Protein AF-A0A948FU23-F1 (afdb_monomer)

Radius of gyration: 24.39 Å; Cα contacts (8 Å, |Δi|>4): 367; chains: 1; bounding box: 56×38×70 Å

Mean predicted aligned error: 15.7 Å

Secondary structure (DSSP, 8-state):
-PPPP---HHHHHHHHHHHHHHHH-GGGPSBPHHHHHHHHT-SSS-SS-----HHHHHHHHHHHHHTTSEEEE--SSS----EEEE-HHHHTT--HHHHHHHHHHHHH-SB-HHHHHHHHTTT---SSHHHHHHHHHHHHHSSS--EEEPPPPTT-SS--EEE-SS---------S---S-------HHHHHHTHHHHHHHHHHHHHHHHHHHHHHHHTTTTSTTSSHHHHHHHHHHHHHHT-TTT---EEEET-TTSHHHHHHHHTT--EEEE-S-HHHHHH--

Solvent-accessible surface area (backbone atoms only — not comparable to full-atom values): 16234 Å² total; per-residue (Å²): 133,85,77,79,60,76,30,51,69,68,44,31,31,52,51,19,35,43,55,46,36,53,64,66,38,51,91,63,43,63,33,36,66,70,56,48,42,56,52,46,38,27,86,64,87,34,50,75,65,46,84,68,50,71,68,56,52,52,52,40,54,50,54,37,34,78,69,61,36,29,45,79,46,77,59,99,67,98,51,95,56,63,21,44,38,69,33,46,53,72,76,67,64,51,50,65,64,58,46,25,52,49,25,50,25,45,24,45,39,67,40,34,46,69,58,45,42,67,73,19,46,77,62,36,74,58,94,46,50,65,55,44,47,52,51,51,51,52,37,41,71,37,92,76,50,47,32,47,79,47,80,66,52,94,93,50,94,60,54,31,34,32,60,55,56,27,78,70,84,75,84,74,82,82,90,78,91,76,89,66,93,71,74,78,80,73,60,65,65,64,49,53,72,68,34,71,66,53,36,50,53,49,53,34,52,58,52,39,76,42,22,71,64,51,32,76,72,44,65,65,46,80,44,93,69,70,36,61,66,60,51,54,52,49,52,52,51,46,56,46,35,67,34,94,89,80,35,52,74,44,76,39,80,66,33,47,36,20,48,65,38,40,50,43,37,75,73,68,40,60,50,45,61,41,53,90,28,68,51,17,55,72,58,39,101

Sequence (285 aa):
MSDLPELTAEEQRVLGSLLEKEVTVPGSYPMSVNAVITACNQSSSREPVTDYDEATVHRVLRALKEQDLVAVTWQDSGRRTLKYVQTIAARHEWAPDERALLTVLLLRGAQAPGALKTRTERLHAFADRAEVEACLARMATAEPPLVIQQPKRPREQDHRWIHLLGPVEASDASTGPATASAEPGSDRESVLAAGAEARDAKVRASYGAVAAAYAAALTDELLDDKQPFETWVLDRVIAHAADERTGGPVVEVGCGPGHTTAYLAAAGAEATGIDLTPEMIEQAR

Nearest PDB structures (foldseek):
  5vyv-assembly1_A  TM=9.243E-01  e=1.116E-15  Escherichia coli O157:H7
  5u8j-assembly2_B  TM=9.273E-01  e=6.303E-15  Enterobacter cloacae
  5vyv-assembly1_B  TM=9.041E-01  e=4.849E-15  Escherichia coli O157:H7
  3bz6-assembly1_A  TM=9.454E-01  e=3.955E-14  Pseudomonas syringae pv. tomato str. DC3000
  5u8j-assembly4_D  TM=8.757E-01  e=1.823E-12  Enterobacter cloacae

Structure (mmCIF, N/CA/C/O backbone):
data_AF-A0A948FU23-F1
#
_entry.id   AF-A0A948FU23-F1
#
loop_
_atom_site.group_PDB
_atom_site.id
_atom_site.type_symbol
_atom_site.label_atom_id
_atom_site.label_alt_id
_atom_site.label_comp_id
_atom_site.label_asym_id
_atom_site.label_entity_id
_atom_site.label_seq_id
_atom_site.pdbx_PDB_ins_code
_atom_site.Cartn_x
_atom_site.Cartn_y
_atom_site.Cartn_z
_atom_site.occupancy
_atom_site.B_iso_or_equiv
_atom_site.auth_seq_id
_atom_site.auth_comp_id
_atom_site.auth_asym_id
_atom_site.auth_atom_id
_atom_site.pdbx_PDB_model_num
ATOM 1 N N . MET A 1 1 ? -2.298 9.892 -28.233 1.00 42.00 1 MET A N 1
ATOM 2 C CA . MET A 1 1 ? -1.245 9.233 -27.439 1.00 42.00 1 MET A CA 1
ATOM 3 C C . MET A 1 1 ? -1.165 10.025 -26.155 1.00 42.00 1 MET A C 1
ATOM 5 O O . MET A 1 1 ? -0.815 11.192 -26.227 1.00 42.00 1 MET A O 1
ATOM 9 N N . SER A 1 2 ? -1.703 9.493 -25.058 1.00 55.25 2 SER A N 1
ATOM 10 C CA . SER A 1 2 ? -1.741 10.237 -23.795 1.00 55.25 2 SER A CA 1
ATOM 11 C C . SER A 1 2 ? -0.331 10.207 -23.215 1.00 55.25 2 SER A C 1
ATOM 13 O O . SER A 1 2 ? 0.176 9.114 -22.970 1.00 55.25 2 SER A O 1
ATOM 15 N N . ASP A 1 3 ? 0.298 11.370 -23.055 1.00 77.62 3 ASP A N 1
ATOM 16 C CA . ASP A 1 3 ? 1.587 11.481 -22.366 1.00 77.62 3 ASP A CA 1
ATOM 17 C C . ASP A 1 3 ? 1.492 10.851 -20.966 1.00 77.62 3 ASP A C 1
ATOM 19 O O . ASP A 1 3 ? 0.419 10.842 -20.347 1.00 77.62 3 ASP A O 1
ATOM 23 N N . LEU A 1 4 ? 2.600 10.276 -20.487 1.00 82.12 4 LEU A N 1
ATOM 24 C CA . LEU A 1 4 ? 2.666 9.753 -19.122 1.00 82.12 4 LEU A CA 1
ATOM 25 C C . LEU A 1 4 ? 2.554 10.909 -18.125 1.00 82.12 4 LEU A C 1
ATOM 27 O O . LEU A 1 4 ? 3.128 11.971 -18.367 1.00 82.12 4 LEU A O 1
ATOM 31 N N . PRO A 1 5 ? 1.846 10.718 -17.002 1.00 88.88 5 PRO A N 1
ATOM 32 C CA . PRO A 1 5 ? 1.759 11.755 -15.992 1.00 88.88 5 PRO A CA 1
ATOM 33 C C . PRO A 1 5 ? 3.117 11.969 -15.312 1.00 88.88 5 PRO A C 1
ATOM 35 O O . PRO A 1 5 ? 3.826 11.013 -14.987 1.00 88.88 5 PRO A O 1
ATOM 38 N N . GLU A 1 6 ? 3.445 13.229 -15.042 1.00 92.69 6 GLU A N 1
ATOM 39 C CA . GLU A 1 6 ? 4.571 13.604 -14.188 1.00 92.69 6 GLU A CA 1
ATOM 40 C C . GLU A 1 6 ? 4.085 13.745 -12.742 1.00 92.69 6 GLU A C 1
ATOM 42 O O . GLU A 1 6 ? 3.600 14.799 -12.336 1.00 92.69 6 GLU A O 1
ATOM 47 N N . LEU A 1 7 ? 4.187 12.667 -11.961 1.00 95.62 7 LEU A N 1
ATOM 48 C CA . LEU A 1 7 ? 3.699 12.639 -10.582 1.00 95.62 7 LEU A CA 1
ATOM 49 C C . LEU A 1 7 ? 4.768 13.124 -9.601 1.00 95.62 7 LEU A C 1
ATOM 51 O O . LEU A 1 7 ? 5.916 12.677 -9.640 1.00 95.62 7 LEU A O 1
ATOM 55 N N . THR A 1 8 ? 4.373 13.961 -8.649 1.00 96.50 8 THR A N 1
ATOM 56 C CA . THR A 1 8 ? 5.167 14.280 -7.451 1.00 96.50 8 THR A CA 1
ATOM 57 C C . THR A 1 8 ? 5.325 13.060 -6.534 1.00 96.50 8 THR A C 1
ATOM 59 O O . THR A 1 8 ? 4.551 12.108 -6.612 1.00 96.50 8 THR A O 1
ATOM 62 N N . ALA A 1 9 ? 6.286 13.085 -5.605 1.00 95.75 9 ALA A N 1
ATOM 63 C CA . ALA A 1 9 ? 6.502 11.977 -4.663 1.00 95.75 9 ALA A CA 1
ATOM 64 C C . ALA A 1 9 ? 5.246 11.629 -3.830 1.00 95.75 9 ALA A C 1
ATOM 66 O O . ALA A 1 9 ? 4.952 10.456 -3.588 1.00 95.75 9 ALA A O 1
ATOM 67 N N . GLU A 1 10 ? 4.466 12.639 -3.429 1.00 97.69 10 GLU A N 1
ATOM 68 C CA . GLU A 1 10 ? 3.214 12.446 -2.687 1.00 97.69 10 GLU A CA 1
ATOM 69 C C . GLU A 1 10 ? 2.141 11.767 -3.559 1.00 97.69 10 GLU A C 1
ATOM 71 O O . GLU A 1 10 ? 1.463 10.837 -3.116 1.00 97.69 10 GLU A O 1
ATOM 76 N N . GLU A 1 11 ? 2.014 12.194 -4.820 1.00 98.25 11 GLU A N 1
ATOM 77 C CA . GLU A 1 11 ? 1.100 11.606 -5.806 1.00 98.25 11 GLU A CA 1
ATOM 78 C C . GLU A 1 11 ? 1.477 10.163 -6.140 1.00 98.25 11 GLU A C 1
ATOM 80 O O . GLU A 1 11 ? 0.604 9.294 -6.136 1.00 98.25 11 GLU A O 1
ATOM 85 N N . GLN A 1 12 ? 2.769 9.884 -6.343 1.00 97.81 12 GLN A N 1
ATOM 86 C CA . GLN A 1 12 ? 3.293 8.530 -6.545 1.00 97.81 12 GLN A CA 1
ATOM 87 C C . GLN A 1 12 ? 2.912 7.617 -5.373 1.00 97.81 12 GLN A C 1
ATOM 89 O O . GLN A 1 12 ? 2.404 6.513 -5.581 1.00 97.81 12 GLN A O 1
ATOM 94 N N . ARG A 1 13 ? 3.079 8.091 -4.129 1.00 98.19 13 ARG A N 1
ATOM 95 C CA . ARG A 1 13 ? 2.726 7.338 -2.918 1.00 98.19 13 ARG A CA 1
ATOM 96 C C . ARG A 1 13 ? 1.229 7.051 -2.816 1.00 98.19 13 ARG A C 1
ATOM 98 O O . ARG A 1 13 ? 0.851 5.910 -2.531 1.00 98.19 13 ARG A O 1
ATOM 105 N N . VAL A 1 14 ? 0.380 8.058 -3.015 1.00 98.50 14 VAL A N 1
ATOM 106 C CA . VAL A 1 14 ? -1.083 7.904 -2.933 1.00 98.50 14 VAL A CA 1
ATOM 107 C C . VAL A 1 14 ? -1.586 6.975 -4.033 1.00 98.50 14 VAL A C 1
ATOM 109 O O . VAL A 1 14 ? -2.338 6.040 -3.751 1.00 98.50 14 VAL A O 1
ATOM 112 N N . LEU A 1 15 ? -1.132 7.174 -5.271 1.00 98.19 15 LEU A N 1
ATOM 113 C CA . LEU A 1 15 ? -1.545 6.363 -6.411 1.00 98.19 15 LEU A CA 1
ATOM 114 C C . LEU A 1 15 ? -1.049 4.918 -6.295 1.00 98.19 15 LEU A C 1
ATOM 116 O O . LEU A 1 15 ? -1.838 3.989 -6.459 1.00 98.19 15 LEU A O 1
ATOM 120 N N . GLY A 1 16 ? 0.220 4.720 -5.926 1.00 98.31 16 GLY A N 1
ATOM 121 C CA . GLY A 1 16 ? 0.783 3.399 -5.639 1.00 98.31 16 GLY A CA 1
ATOM 122 C C . GLY A 1 16 ? 0.022 2.678 -4.525 1.00 98.31 16 GLY A C 1
ATOM 123 O O . GLY A 1 16 ? -0.242 1.483 -4.627 1.00 98.31 16 GLY A O 1
ATOM 124 N N . SER A 1 17 ? -0.418 3.404 -3.493 1.00 98.50 17 SER A N 1
ATOM 125 C CA . SER A 1 17 ? -1.227 2.826 -2.414 1.00 98.50 17 SER A CA 1
ATOM 126 C C . SER A 1 17 ? -2.606 2.383 -2.912 1.00 98.50 17 SER A C 1
ATOM 128 O O . SER A 1 17 ? -3.056 1.297 -2.560 1.00 98.50 17 SER A O 1
ATOM 130 N N . LEU A 1 18 ? -3.272 3.169 -3.763 1.00 98.44 18 LEU A N 1
ATOM 131 C CA . LEU A 1 18 ? -4.556 2.773 -4.355 1.00 98.44 18 LEU A CA 1
ATOM 132 C C . LEU A 1 18 ? -4.416 1.559 -5.289 1.00 98.44 18 LEU A C 1
ATOM 134 O O . LEU A 1 18 ? -5.249 0.657 -5.218 1.00 98.44 18 LEU A O 1
ATOM 138 N N . LEU A 1 19 ? -3.367 1.517 -6.120 1.00 98.44 19 LEU A N 1
ATOM 139 C CA . LEU A 1 19 ? -3.057 0.384 -7.003 1.00 98.44 19 LEU A CA 1
ATOM 140 C C . LEU A 1 19 ? -2.806 -0.906 -6.208 1.00 98.44 19 LEU A C 1
ATOM 142 O O . LEU A 1 19 ? -3.360 -1.956 -6.526 1.00 98.44 19 LEU A O 1
ATOM 146 N N . GLU A 1 20 ? -2.019 -0.825 -5.133 1.00 98.44 20 GLU A N 1
ATOM 147 C CA . GLU A 1 20 ? -1.734 -1.963 -4.253 1.00 98.44 20 GLU A CA 1
ATOM 148 C C . GLU A 1 20 ? -3.011 -2.495 -3.594 1.00 98.44 20 GLU A C 1
ATOM 150 O O . GLU A 1 20 ? -3.255 -3.706 -3.553 1.00 98.44 20 GLU A O 1
ATOM 155 N N . LYS A 1 21 ? -3.835 -1.596 -3.045 1.00 97.50 21 LYS A N 1
ATOM 156 C CA . LYS A 1 21 ? -5.009 -1.980 -2.254 1.00 97.50 21 LYS A CA 1
ATOM 157 C C . LYS A 1 21 ? -6.191 -2.442 -3.102 1.00 97.50 21 LYS A C 1
ATOM 159 O O . LYS A 1 21 ? -6.960 -3.265 -2.615 1.00 97.50 21 LYS A O 1
ATOM 164 N N . GLU A 1 22 ? -6.302 -2.002 -4.354 1.00 97.25 22 GLU A N 1
ATOM 165 C CA . GLU A 1 22 ? -7.273 -2.557 -5.308 1.00 97.25 22 GLU A CA 1
ATOM 166 C C . GLU A 1 22 ? -7.125 -4.081 -5.437 1.00 97.25 22 GLU A C 1
ATOM 168 O O . GLU A 1 22 ? -8.119 -4.803 -5.449 1.00 97.25 22 GLU A O 1
ATOM 173 N N . VAL A 1 23 ? -5.883 -4.574 -5.482 1.00 96.75 23 VAL A N 1
ATOM 174 C CA . VAL A 1 23 ? -5.592 -6.003 -5.667 1.00 96.75 23 VAL A CA 1
ATOM 175 C C . VAL A 1 23 ? -5.545 -6.754 -4.340 1.00 96.75 23 VAL A C 1
ATOM 177 O O . VAL A 1 23 ? -6.109 -7.837 -4.214 1.00 96.75 23 VAL A O 1
ATOM 180 N N . THR A 1 24 ? -4.871 -6.194 -3.335 1.00 95.12 24 THR A N 1
ATOM 181 C CA . THR A 1 24 ? -4.576 -6.927 -2.092 1.00 95.12 24 THR A CA 1
ATOM 182 C C . THR A 1 24 ? -5.732 -6.953 -1.096 1.00 95.12 24 THR A C 1
ATOM 184 O O . THR A 1 24 ? -5.778 -7.845 -0.251 1.00 95.12 24 THR A O 1
ATOM 187 N N . VAL A 1 25 ? -6.661 -5.992 -1.161 1.00 92.38 25 VAL A N 1
ATOM 188 C CA . VAL A 1 25 ? -7.785 -5.874 -0.214 1.00 92.38 25 VAL A CA 1
ATOM 189 C C . VAL A 1 25 ? -9.097 -5.468 -0.911 1.00 92.38 25 VAL A C 1
ATOM 191 O O . VAL A 1 25 ? -9.711 -4.465 -0.538 1.00 92.38 25 VAL A O 1
ATOM 194 N N . PRO A 1 26 ? -9.600 -6.262 -1.877 1.00 89.56 26 PRO A N 1
ATOM 195 C CA . PRO A 1 26 ? -10.758 -5.891 -2.696 1.00 89.56 26 PRO A CA 1
ATOM 196 C C . PRO A 1 26 ? -12.037 -5.641 -1.881 1.00 89.56 26 PRO A C 1
ATOM 198 O O . PRO A 1 26 ? -12.855 -4.819 -2.269 1.00 89.56 26 PRO A O 1
ATOM 201 N N . GLY A 1 27 ? -12.200 -6.280 -0.716 1.00 87.12 27 GLY A N 1
ATOM 202 C CA . GLY A 1 27 ? -13.357 -6.051 0.165 1.00 87.12 27 GLY A CA 1
ATOM 203 C C . GLY A 1 27 ? -13.393 -4.666 0.830 1.00 87.12 27 GLY A C 1
ATOM 204 O O . GLY A 1 27 ? -14.460 -4.205 1.228 1.00 87.12 27 GLY A O 1
ATOM 205 N N . SER A 1 28 ? -12.243 -3.993 0.931 1.00 83.81 28 SER A N 1
ATOM 206 C CA . SER A 1 28 ? -12.106 -2.642 1.502 1.00 83.81 28 SER A CA 1
ATOM 207 C C . SER A 1 28 ? -11.888 -1.568 0.432 1.00 83.81 28 SER A C 1
ATOM 209 O O . SER A 1 28 ? -11.723 -0.390 0.762 1.00 83.81 28 SER A O 1
ATOM 211 N N . TYR A 1 29 ? -11.875 -1.973 -0.838 1.00 91.00 29 TYR A N 1
ATOM 212 C CA . TYR A 1 29 ? -11.767 -1.104 -1.997 1.00 91.00 29 TYR A CA 1
ATOM 213 C C . TYR A 1 29 ? -13.162 -0.891 -2.608 1.00 91.00 29 TYR A C 1
ATOM 215 O O . TYR A 1 29 ? -13.918 -1.853 -2.734 1.00 91.00 29 TYR A O 1
ATOM 223 N N . PRO A 1 30 ? -13.551 0.335 -2.997 1.00 94.25 30 PRO A N 1
ATOM 224 C CA . PRO A 1 30 ? -12.777 1.578 -3.016 1.00 94.25 30 PRO A CA 1
ATOM 225 C C . PRO A 1 30 ? -12.548 2.200 -1.632 1.00 94.25 30 PRO A C 1
ATOM 227 O O . PRO A 1 30 ? -13.309 1.992 -0.683 1.00 94.25 30 PRO A O 1
ATOM 230 N N . MET A 1 31 ? -11.484 2.995 -1.512 1.00 93.69 31 MET A N 1
ATOM 231 C CA . MET A 1 31 ? -10.939 3.411 -0.214 1.00 93.69 31 MET A CA 1
ATOM 232 C C . MET A 1 31 ? -11.431 4.790 0.223 1.00 93.69 31 MET A C 1
ATOM 234 O O . MET A 1 31 ? -11.530 5.705 -0.582 1.00 93.69 31 MET A O 1
ATOM 238 N N . SER A 1 32 ? -11.723 4.970 1.513 1.00 93.44 32 SER A N 1
ATOM 239 C CA . SER A 1 32 ? -11.943 6.308 2.094 1.00 93.44 32 SER A CA 1
ATOM 240 C C . SER A 1 32 ? -10.610 7.001 2.366 1.00 93.44 32 SER A C 1
ATOM 242 O O . SER A 1 32 ? -9.593 6.324 2.486 1.00 93.44 32 SER A O 1
ATOM 244 N N . VAL A 1 33 ? -10.621 8.321 2.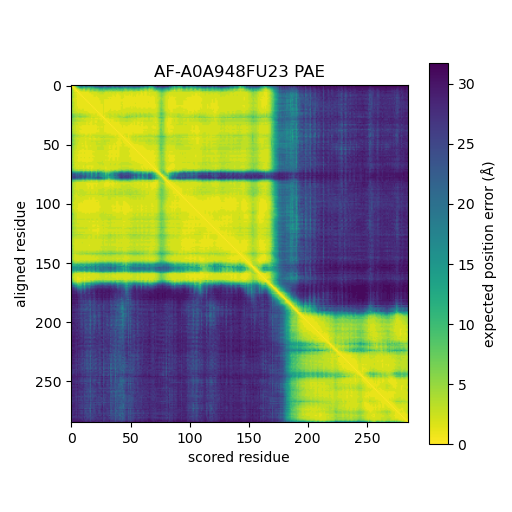567 1.00 94.19 33 VAL A N 1
ATOM 245 C CA . VAL A 1 33 ? -9.406 9.111 2.861 1.00 94.19 33 VAL A CA 1
ATOM 246 C C . VAL A 1 33 ? -8.588 8.528 4.011 1.00 94.19 33 VAL A C 1
ATOM 248 O O . VAL A 1 33 ? -7.404 8.281 3.830 1.00 94.19 33 VAL A O 1
ATOM 251 N N . ASN A 1 34 ? -9.218 8.177 5.137 1.00 93.69 34 ASN A N 1
ATOM 252 C CA . ASN A 1 34 ? -8.505 7.564 6.267 1.00 93.69 34 ASN A CA 1
ATOM 253 C C . ASN A 1 34 ? -7.793 6.262 5.886 1.00 93.69 34 ASN A C 1
ATOM 255 O O . ASN A 1 34 ? -6.677 6.018 6.325 1.00 93.69 34 ASN A O 1
ATOM 259 N N . ALA A 1 35 ? -8.407 5.446 5.025 1.00 95.50 35 ALA A N 1
ATOM 260 C CA . ALA A 1 35 ? -7.780 4.214 4.564 1.00 95.50 35 ALA A CA 1
ATOM 261 C C . ALA A 1 35 ? -6.591 4.510 3.635 1.00 95.50 35 ALA A C 1
ATOM 263 O O . ALA A 1 35 ? -5.592 3.797 3.686 1.00 95.50 35 ALA A O 1
ATOM 264 N N . VAL A 1 36 ? -6.681 5.561 2.809 1.00 97.69 36 VAL A N 1
ATOM 265 C CA . VAL A 1 36 ? -5.567 6.027 1.969 1.00 97.69 36 VAL A CA 1
ATOM 266 C C . VAL A 1 36 ? -4.419 6.538 2.839 1.00 97.69 36 VAL A C 1
ATOM 268 O O . VAL A 1 36 ? -3.295 6.103 2.630 1.00 97.69 36 VAL A O 1
ATOM 271 N N . ILE A 1 37 ? -4.687 7.364 3.859 1.00 97.38 37 ILE A N 1
ATOM 272 C CA . ILE A 1 37 ? -3.679 7.825 4.834 1.00 97.38 37 ILE A CA 1
ATOM 273 C C . ILE A 1 37 ? -2.975 6.626 5.477 1.00 97.38 37 ILE A C 1
ATOM 275 O O . ILE A 1 37 ? -1.751 6.513 5.413 1.00 97.38 37 ILE A O 1
ATOM 279 N N . THR A 1 38 ? -3.749 5.681 6.026 1.00 97.12 38 THR A N 1
ATOM 280 C CA . THR A 1 38 ? -3.202 4.461 6.634 1.00 97.12 38 THR A CA 1
ATOM 281 C C . THR A 1 38 ? -2.345 3.673 5.648 1.00 97.12 38 THR A C 1
ATOM 283 O O . THR A 1 38 ? -1.314 3.142 6.045 1.00 97.12 38 THR A O 1
ATOM 286 N N . ALA A 1 39 ? -2.739 3.588 4.374 1.00 97.25 39 ALA A N 1
ATOM 287 C CA . ALA A 1 39 ? -1.969 2.896 3.346 1.00 97.25 39 ALA A CA 1
ATOM 288 C C . ALA A 1 39 ? -0.693 3.653 2.937 1.00 97.25 39 ALA A C 1
ATOM 290 O O . ALA A 1 39 ? 0.330 3.015 2.694 1.00 97.25 39 ALA A O 1
ATOM 291 N N . CYS A 1 40 ? -0.711 4.983 2.877 1.00 97.94 40 CYS A N 1
ATOM 292 C CA . CYS A 1 40 ? 0.470 5.783 2.552 1.00 97.94 40 CYS A CA 1
ATOM 293 C C . CYS A 1 40 ? 1.551 5.660 3.631 1.00 97.94 40 CYS A C 1
ATOM 295 O O . CYS A 1 40 ? 2.721 5.471 3.296 1.00 97.94 40 CYS A O 1
ATOM 297 N N . ASN A 1 41 ? 1.142 5.693 4.902 1.00 96.44 41 ASN A N 1
ATOM 298 C CA . ASN A 1 41 ? 2.027 5.761 6.070 1.00 96.44 41 ASN A CA 1
ATOM 299 C C . ASN A 1 41 ? 2.381 4.379 6.652 1.00 96.44 41 ASN A C 1
ATOM 301 O O . ASN A 1 41 ? 2.828 4.268 7.792 1.00 96.44 41 ASN A O 1
ATOM 305 N N . GLN A 1 42 ? 2.173 3.292 5.899 1.00 94.31 42 GLN A N 1
ATOM 306 C CA . GLN A 1 42 ? 2.566 1.961 6.368 1.00 94.31 42 GLN A CA 1
ATOM 307 C C . GLN A 1 42 ? 4.086 1.892 6.554 1.00 94.31 42 GLN A C 1
ATOM 309 O O . GLN A 1 42 ? 4.855 2.249 5.668 1.00 94.31 42 GLN A O 1
ATOM 314 N N . SER A 1 43 ? 4.530 1.349 7.687 1.00 90.25 43 SER A N 1
ATOM 315 C CA . SER A 1 43 ? 5.955 1.114 7.962 1.00 90.25 43 SER A CA 1
ATOM 316 C C . SER A 1 43 ? 6.547 -0.054 7.165 1.00 90.25 43 SER A C 1
ATOM 318 O O . SER A 1 43 ? 7.755 -0.277 7.175 1.00 90.25 43 SER A O 1
ATOM 320 N N . SER A 1 44 ? 5.696 -0.824 6.486 1.00 89.38 44 SER A N 1
ATOM 321 C CA . SER A 1 44 ? 6.087 -1.917 5.602 1.00 89.38 44 SER A CA 1
ATOM 322 C C . SER A 1 44 ? 5.672 -1.597 4.178 1.00 89.38 44 SER A C 1
ATOM 324 O O . SER A 1 44 ? 4.667 -0.927 3.950 1.00 89.38 44 SER A O 1
ATOM 326 N N . SER A 1 45 ? 6.429 -2.111 3.218 1.00 93.12 45 SER A N 1
ATOM 327 C CA . SER A 1 45 ? 6.175 -1.901 1.795 1.00 93.12 45 SER A CA 1
ATOM 328 C C . SER A 1 45 ? 6.226 -0.453 1.314 1.00 93.12 45 SER A C 1
ATOM 330 O O . SER A 1 45 ? 5.675 -0.151 0.258 1.00 93.12 45 SER A O 1
ATOM 332 N N . ARG A 1 46 ? 6.895 0.427 2.064 1.00 96.56 46 ARG A N 1
ATOM 333 C CA . ARG A 1 46 ? 7.087 1.841 1.739 1.00 96.56 46 ARG A CA 1
ATOM 334 C C . ARG A 1 46 ? 8.553 2.204 1.917 1.00 96.56 46 ARG A C 1
ATOM 336 O O . ARG A 1 46 ? 9.118 1.972 2.981 1.00 96.56 46 ARG A O 1
ATOM 343 N N . GLU A 1 47 ? 9.157 2.775 0.886 1.00 92.94 47 GLU A N 1
ATOM 344 C CA . GLU A 1 47 ? 10.504 3.342 0.948 1.00 92.94 47 GLU A CA 1
ATOM 345 C C . GLU A 1 47 ? 10.454 4.705 0.227 1.00 92.94 47 GLU A C 1
ATOM 347 O O . GLU A 1 47 ? 10.233 4.720 -0.984 1.00 92.94 47 GLU A O 1
ATOM 352 N N . PRO A 1 48 ? 10.582 5.849 0.935 1.00 94.94 48 PRO A N 1
ATOM 353 C CA . PRO A 1 48 ? 10.700 6.004 2.392 1.00 94.94 48 PRO A CA 1
ATOM 354 C C . PRO A 1 48 ? 9.369 5.784 3.136 1.00 94.94 48 PRO A C 1
ATOM 356 O O . PRO A 1 48 ? 8.287 5.907 2.559 1.00 94.94 48 PRO A O 1
ATOM 359 N N . VAL A 1 49 ? 9.426 5.504 4.439 1.00 93.19 49 VAL A N 1
ATOM 360 C CA . VAL A 1 49 ? 8.230 5.582 5.296 1.00 93.19 49 VAL A CA 1
ATOM 361 C C . VAL A 1 49 ? 7.803 7.049 5.402 1.00 93.19 49 VAL A C 1
ATOM 363 O O . VAL A 1 49 ? 8.650 7.927 5.545 1.00 93.19 49 VAL A O 1
ATOM 366 N N . THR A 1 50 ? 6.503 7.314 5.285 1.00 94.69 50 THR A N 1
ATOM 367 C CA . THR A 1 50 ? 5.928 8.669 5.327 1.00 94.69 50 THR A CA 1
ATOM 368 C C . THR A 1 50 ? 5.001 8.831 6.521 1.00 94.69 50 THR A C 1
ATOM 370 O O . THR A 1 50 ? 4.520 7.842 7.070 1.00 94.69 50 THR A O 1
ATOM 373 N N . ASP A 1 51 ? 4.708 10.084 6.857 1.00 95.25 51 ASP A N 1
ATOM 374 C CA . ASP A 1 51 ? 3.699 10.467 7.842 1.00 95.25 51 ASP A CA 1
ATOM 375 C C . ASP A 1 51 ? 2.834 11.608 7.283 1.00 95.25 51 ASP A C 1
ATOM 377 O O . ASP A 1 51 ? 2.938 12.766 7.673 1.00 95.25 51 ASP A O 1
ATOM 381 N N . TYR A 1 52 ? 2.057 11.305 6.241 1.00 96.62 52 TYR A N 1
ATOM 382 C CA . TYR A 1 52 ? 1.154 12.274 5.626 1.00 96.62 52 TYR A CA 1
ATOM 383 C C . TYR A 1 52 ? -0.094 12.481 6.478 1.00 96.62 52 TYR A C 1
ATOM 385 O O . TYR A 1 52 ? -0.739 11.512 6.884 1.00 96.62 52 TYR A O 1
ATOM 393 N N . ASP A 1 53 ? -0.466 13.742 6.670 1.00 91.62 53 ASP A N 1
ATOM 394 C CA . ASP A 1 53 ? -1.710 14.126 7.323 1.00 91.62 53 ASP A CA 1
ATOM 395 C C . ASP A 1 53 ? -2.913 14.102 6.358 1.00 91.62 53 ASP A C 1
ATOM 397 O O . ASP A 1 53 ? -2.799 13.910 5.139 1.00 91.62 53 ASP A O 1
ATOM 401 N N . GLU A 1 54 ? -4.111 14.298 6.913 1.00 93.44 54 GLU A N 1
ATOM 402 C CA . GLU A 1 54 ? -5.352 14.305 6.135 1.00 93.44 54 GLU A CA 1
ATOM 403 C C . GLU A 1 54 ? -5.397 15.437 5.101 1.00 93.44 54 GLU A C 1
ATOM 405 O O . GLU A 1 54 ? -5.896 15.234 3.991 1.00 93.44 54 GLU A O 1
ATOM 410 N N . ALA A 1 55 ? -4.857 16.614 5.429 1.00 94.50 55 ALA A N 1
ATOM 411 C CA . ALA A 1 55 ? -4.835 17.762 4.527 1.00 94.50 55 ALA A CA 1
ATOM 412 C C . ALA A 1 55 ? -3.978 17.485 3.281 1.00 94.50 55 ALA A C 1
ATOM 414 O O . ALA A 1 55 ? -4.398 17.774 2.156 1.00 94.50 55 ALA A O 1
ATOM 415 N N . THR A 1 56 ? -2.813 16.865 3.473 1.00 96.50 56 THR A N 1
ATOM 416 C CA . THR A 1 56 ? -1.896 16.444 2.411 1.00 96.50 56 THR A CA 1
ATOM 417 C C . THR A 1 56 ? -2.561 15.421 1.504 1.00 96.50 56 THR A C 1
ATOM 419 O O . THR A 1 56 ? -2.643 15.635 0.294 1.00 96.50 56 THR A O 1
ATOM 422 N N . VAL A 1 57 ? -3.125 14.348 2.068 1.00 97.94 57 VAL A N 1
ATOM 423 C CA . VAL A 1 57 ? -3.771 13.299 1.263 1.00 97.94 57 VAL A CA 1
ATOM 424 C C . VAL A 1 57 ? -4.998 13.830 0.518 1.00 97.94 57 VAL A C 1
ATOM 426 O O . VAL A 1 57 ? -5.182 13.498 -0.652 1.00 97.94 57 VAL A O 1
ATOM 429 N N . HIS A 1 58 ? -5.807 14.706 1.120 1.00 96.25 58 HIS A N 1
ATOM 430 C CA .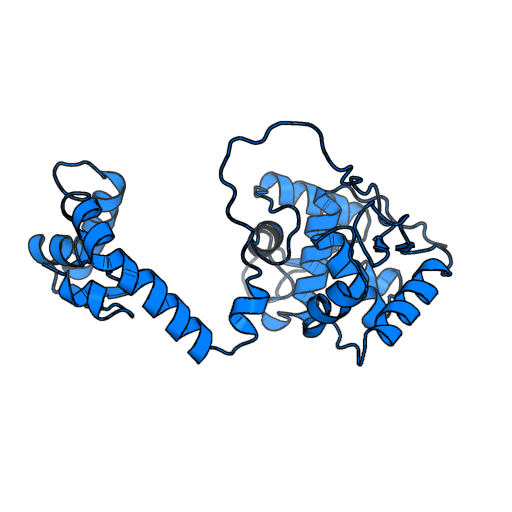 HIS A 1 58 ? -6.920 15.353 0.416 1.00 96.25 58 HIS A CA 1
ATOM 431 C C . HIS A 1 58 ? -6.455 16.208 -0.767 1.00 96.25 58 HIS A C 1
ATOM 433 O O . HIS A 1 58 ? -7.039 16.112 -1.851 1.00 96.25 58 HIS A O 1
ATOM 439 N N . ARG A 1 59 ? -5.416 17.033 -0.577 1.00 98.00 59 ARG A N 1
ATOM 440 C CA . ARG A 1 59 ? -4.827 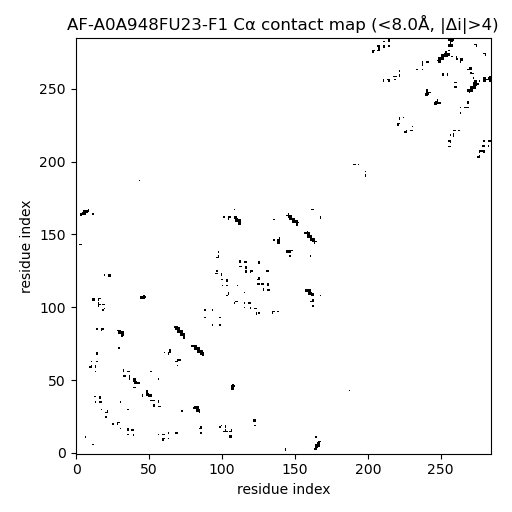17.854 -1.646 1.00 98.00 59 ARG A CA 1
ATOM 441 C C . ARG A 1 59 ? -4.351 16.976 -2.802 1.00 98.00 59 ARG A C 1
ATOM 443 O O . ARG A 1 59 ? -4.687 17.257 -3.949 1.00 98.00 59 ARG A O 1
ATOM 450 N N . VAL A 1 60 ? -3.636 15.896 -2.495 1.00 98.44 60 VAL A N 1
ATOM 451 C CA . VAL A 1 60 ? -3.100 14.958 -3.491 1.00 98.44 60 VAL A CA 1
ATOM 452 C C . VAL A 1 60 ? -4.215 14.213 -4.224 1.00 98.44 60 VAL A C 1
ATOM 454 O O . VAL A 1 60 ? -4.216 14.165 -5.449 1.00 98.44 60 VAL A O 1
ATOM 457 N N . LEU A 1 61 ? -5.217 13.685 -3.514 1.00 97.62 61 LEU A N 1
ATOM 458 C CA . LEU A 1 61 ? -6.362 13.017 -4.145 1.00 97.62 61 LEU A CA 1
ATOM 459 C C . LEU A 1 61 ? -7.146 13.966 -5.060 1.00 97.62 61 LEU A C 1
ATOM 461 O O . LEU A 1 61 ? -7.660 13.535 -6.091 1.00 97.62 61 LEU A O 1
ATOM 465 N N . ARG A 1 62 ? -7.239 15.254 -4.705 1.00 96.56 62 ARG A N 1
ATOM 466 C CA . ARG A 1 62 ? -7.848 16.276 -5.564 1.00 96.56 62 ARG A CA 1
ATOM 467 C C . ARG A 1 62 ? -7.022 16.508 -6.829 1.00 96.56 62 ARG A C 1
ATOM 469 O O . ARG A 1 62 ? -7.609 16.496 -7.905 1.00 96.56 62 ARG A O 1
ATOM 476 N N . ALA A 1 63 ? -5.703 16.653 -6.708 1.00 97.31 63 ALA A N 1
ATOM 477 C CA . ALA A 1 63 ? -4.801 16.823 -7.850 1.00 97.31 63 ALA A CA 1
ATOM 478 C C . ALA A 1 63 ? -4.832 15.607 -8.796 1.00 97.31 63 ALA A C 1
ATOM 480 O O . ALA A 1 63 ? -5.032 15.762 -9.998 1.00 97.31 63 ALA A O 1
ATOM 481 N N . LEU A 1 64 ? -4.759 14.387 -8.255 1.00 97.25 64 LEU A N 1
ATOM 482 C CA . LEU A 1 64 ? -4.866 13.147 -9.035 1.00 97.25 64 LEU A CA 1
ATOM 483 C C . LEU A 1 64 ? -6.227 12.999 -9.726 1.00 97.25 64 LEU A C 1
ATOM 485 O O . LEU A 1 64 ? -6.309 12.458 -10.828 1.00 97.25 64 LEU A O 1
ATOM 489 N N . LYS A 1 65 ? -7.302 13.480 -9.093 1.00 95.69 65 LYS A N 1
ATOM 490 C CA . LYS A 1 65 ? -8.634 13.514 -9.702 1.00 95.69 65 LYS A CA 1
ATOM 491 C C . LYS A 1 65 ? -8.713 14.520 -10.849 1.00 95.69 65 LYS A C 1
ATOM 493 O O . LYS A 1 65 ? -9.325 14.217 -11.863 1.00 95.69 65 LYS A O 1
ATOM 498 N N . GLU A 1 66 ? -8.113 15.700 -10.701 1.00 95.38 66 GLU A N 1
ATOM 499 C CA . GLU A 1 66 ? -8.033 16.710 -11.771 1.00 95.38 66 GLU A CA 1
ATOM 500 C C . GLU A 1 66 ? -7.247 16.199 -12.993 1.00 95.38 66 GLU A C 1
ATOM 502 O O . GLU A 1 66 ? -7.505 16.642 -14.108 1.00 95.38 66 GLU A O 1
ATOM 507 N N . GLN A 1 67 ? -6.351 15.226 -12.795 1.00 94.19 67 GLN A N 1
ATOM 508 C CA . GLN A 1 67 ? -5.603 14.530 -13.849 1.00 94.19 67 GLN A CA 1
ATOM 509 C C . GLN A 1 67 ? -6.302 13.261 -14.390 1.00 94.19 67 GLN A C 1
ATOM 511 O O . GLN A 1 67 ? -5.710 12.530 -15.182 1.00 94.19 67 GLN A O 1
ATOM 516 N N . ASP A 1 68 ? -7.532 12.955 -13.960 1.00 94.12 68 ASP A N 1
ATOM 517 C CA . ASP A 1 68 ? -8.263 11.718 -14.295 1.00 94.12 68 ASP A CA 1
ATOM 518 C C . ASP A 1 68 ? -7.532 10.407 -13.920 1.00 94.12 68 ASP A C 1
ATOM 520 O O . ASP A 1 68 ? -7.794 9.346 -14.500 1.00 94.12 68 ASP A O 1
ATOM 524 N N . LEU A 1 69 ? -6.618 10.450 -12.945 1.00 96.00 69 LEU A N 1
ATOM 525 C CA . LEU A 1 69 ? -5.875 9.279 -12.447 1.00 96.00 69 LEU A CA 1
ATOM 526 C C . LEU A 1 69 ? -6.553 8.620 -11.242 1.00 96.00 69 LEU A C 1
ATOM 528 O O . LEU A 1 69 ? -6.264 7.466 -10.911 1.00 96.00 69 LEU A O 1
ATOM 532 N N . VAL A 1 70 ? -7.462 9.354 -10.597 1.00 96.81 70 VAL A N 1
ATOM 533 C CA . VAL A 1 70 ? -8.312 8.886 -9.505 1.00 96.81 70 VAL A CA 1
ATOM 534 C C . VAL A 1 70 ? -9.751 9.344 -9.741 1.00 96.81 70 VAL A C 1
ATOM 536 O O . VAL A 1 70 ? -10.015 10.516 -9.992 1.00 96.81 70 VAL A O 1
ATOM 539 N N . ALA A 1 71 ? -10.708 8.435 -9.589 1.00 94.88 71 ALA A N 1
ATOM 540 C CA . ALA A 1 71 ? -12.134 8.728 -9.578 1.00 94.88 71 ALA A CA 1
ATOM 541 C C . ALA A 1 71 ? -12.700 8.680 -8.154 1.00 94.88 71 ALA A C 1
ATOM 543 O O . ALA A 1 71 ? -12.150 8.047 -7.251 1.00 94.88 71 ALA A O 1
ATOM 544 N N . VAL A 1 72 ? -13.837 9.348 -7.959 1.00 92.56 72 VAL A N 1
ATOM 545 C CA . VAL A 1 72 ? -14.562 9.368 -6.686 1.00 92.56 72 VAL A CA 1
ATOM 546 C C . VAL A 1 72 ? -15.898 8.668 -6.868 1.00 92.56 72 VAL A C 1
ATOM 548 O O . VAL A 1 72 ? -16.642 8.988 -7.792 1.00 92.56 72 VAL A O 1
ATOM 551 N N . THR A 1 73 ? -16.216 7.747 -5.966 1.00 86.88 73 THR A N 1
ATOM 552 C CA . THR A 1 73 ? -17.493 7.036 -5.926 1.00 86.88 73 THR A CA 1
ATOM 553 C C . THR A 1 73 ? -18.147 7.159 -4.555 1.00 86.88 73 THR A C 1
ATOM 555 O O . THR A 1 73 ? -17.494 7.410 -3.538 1.00 86.88 73 THR A O 1
ATOM 558 N N . TRP A 1 74 ? -19.462 6.980 -4.540 1.00 76.88 74 TRP A N 1
ATOM 559 C CA . TRP A 1 74 ? -20.283 6.908 -3.337 1.00 76.88 74 TRP A CA 1
ATOM 560 C C . TRP A 1 74 ? -20.639 5.443 -3.072 1.00 76.88 74 TRP A C 1
ATOM 562 O O . TRP A 1 74 ? -20.674 4.641 -4.005 1.00 76.88 74 TRP A O 1
ATOM 572 N N . GLN A 1 75 ? -20.907 5.078 -1.818 1.00 65.31 75 GLN A N 1
ATOM 573 C CA . GLN A 1 75 ? -21.594 3.818 -1.529 1.00 65.31 75 GLN A CA 1
ATOM 574 C C . GLN A 1 75 ? -23.101 4.059 -1.413 1.00 65.31 75 GLN A C 1
ATOM 576 O O . GLN A 1 75 ? -23.536 5.020 -0.780 1.00 65.31 75 GLN A O 1
ATOM 581 N N . ASP A 1 76 ? -23.878 3.140 -1.984 1.00 52.03 76 ASP A N 1
ATOM 582 C CA . ASP A 1 76 ? -25.340 3.184 -2.146 1.00 52.03 76 ASP A CA 1
ATOM 583 C C . ASP A 1 76 ? -26.147 3.020 -0.840 1.00 52.03 76 ASP A C 1
ATOM 585 O O . ASP A 1 76 ? -27.349 2.764 -0.854 1.00 52.03 76 ASP A O 1
ATOM 589 N N . SER A 1 77 ? -25.526 3.128 0.337 1.00 50.69 77 SER A N 1
ATOM 590 C CA . SER A 1 77 ? -26.193 2.813 1.607 1.00 50.69 77 SER A CA 1
ATOM 591 C C . SER A 1 77 ? -25.833 3.803 2.713 1.00 50.69 77 SER A C 1
ATOM 593 O O . SER A 1 77 ? -24.927 3.597 3.515 1.00 50.69 77 SER A O 1
ATOM 595 N N . GLY A 1 78 ? -26.576 4.910 2.758 1.00 51.97 78 GLY A N 1
ATOM 596 C CA . GLY A 1 78 ? -26.838 5.693 3.974 1.00 51.97 78 GLY A CA 1
ATOM 597 C C . GLY A 1 78 ? -25.714 6.568 4.545 1.00 51.97 78 GLY A C 1
ATOM 598 O O . GLY 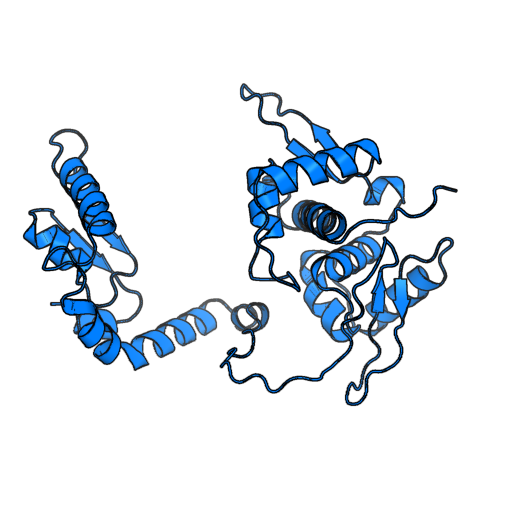A 1 78 ? -26.006 7.450 5.350 1.00 51.97 78 GLY A O 1
ATOM 599 N N . ARG A 1 79 ? -24.449 6.406 4.135 1.00 55.84 79 ARG A N 1
ATOM 600 C CA . ARG A 1 79 ? -23.328 7.256 4.583 1.00 55.84 79 ARG A CA 1
ATOM 601 C C . ARG A 1 79 ? -22.632 7.942 3.408 1.00 55.84 79 ARG A C 1
ATOM 603 O O . ARG A 1 79 ? -22.111 7.296 2.509 1.00 55.84 79 ARG A O 1
ATOM 610 N N . ARG A 1 80 ? -22.576 9.278 3.470 1.00 68.12 80 ARG A N 1
ATOM 611 C CA . ARG A 1 80 ? -21.972 10.208 2.489 1.00 68.12 80 ARG A CA 1
ATOM 612 C C . ARG A 1 80 ? -20.431 10.157 2.458 1.00 68.12 80 ARG A C 1
ATOM 614 O O . ARG A 1 80 ? -19.789 11.186 2.269 1.00 68.12 80 ARG A O 1
ATOM 621 N N . THR A 1 81 ? -19.816 9.008 2.723 1.00 77.12 81 THR A N 1
ATOM 622 C CA . THR A 1 81 ? -18.354 8.897 2.762 1.00 77.12 81 THR A CA 1
ATOM 623 C C . THR A 1 81 ? -17.823 8.746 1.344 1.00 77.12 81 THR A C 1
ATOM 625 O O . THR A 1 81 ? -18.119 7.756 0.677 1.00 77.12 81 THR A O 1
ATOM 628 N N . LEU A 1 82 ? -17.028 9.721 0.898 1.00 87.06 82 LEU A N 1
ATOM 629 C CA . LEU A 1 82 ? -16.331 9.651 -0.383 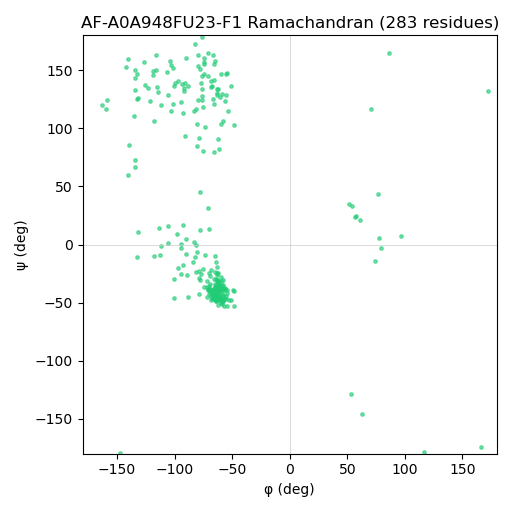1.00 87.06 82 LEU A CA 1
ATOM 630 C C . LEU A 1 82 ? -15.358 8.473 -0.391 1.00 87.06 82 LEU A C 1
ATOM 632 O O . LEU A 1 82 ? -14.594 8.271 0.561 1.00 87.06 82 LEU A O 1
ATOM 636 N N . LYS A 1 83 ? -15.386 7.712 -1.481 1.00 91.44 83 LYS A N 1
ATOM 637 C CA . LYS A 1 83 ? -14.441 6.637 -1.758 1.00 91.44 83 LYS A CA 1
ATOM 638 C C . LYS A 1 83 ? -13.671 6.945 -3.036 1.00 91.44 83 LYS A C 1
ATOM 640 O O . LYS A 1 83 ? -14.223 7.529 -3.963 1.00 91.44 83 LYS A O 1
ATOM 645 N N . TYR A 1 84 ? -12.411 6.544 -3.075 1.00 95.81 84 TYR A N 1
ATOM 646 C CA . TYR A 1 84 ? -11.468 6.842 -4.144 1.00 95.81 84 TYR A CA 1
ATOM 647 C C . TYR A 1 84 ? -11.056 5.549 -4.845 1.00 95.81 84 TYR A C 1
ATOM 649 O O . TYR A 1 84 ? -10.789 4.534 -4.194 1.00 95.81 84 TYR A O 1
ATOM 657 N N . VAL A 1 85 ? -11.037 5.609 -6.173 1.00 96.88 85 VAL A N 1
ATOM 658 C CA . VAL A 1 85 ? -10.689 4.527 -7.100 1.00 96.88 85 VAL A CA 1
ATOM 659 C C . VAL A 1 85 ? -9.547 5.030 -7.978 1.00 96.88 85 VAL A C 1
ATOM 661 O O . VAL A 1 85 ? -9.623 6.151 -8.464 1.00 96.88 85 VAL A O 1
ATOM 664 N N . GLN A 1 86 ? -8.507 4.235 -8.205 1.00 96.94 86 GLN A N 1
ATOM 665 C CA . GLN A 1 86 ? -7.490 4.546 -9.211 1.00 96.94 86 GLN A CA 1
ATOM 666 C C . GLN A 1 86 ? -8.044 4.235 -10.602 1.00 96.94 86 GLN A C 1
ATOM 668 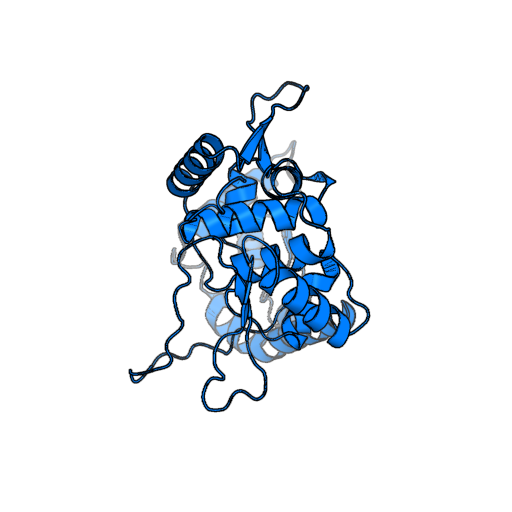O O . GLN A 1 86 ? -8.710 3.220 -10.791 1.00 96.94 86 GLN A O 1
ATOM 673 N N . THR A 1 87 ? -7.767 5.089 -11.577 1.00 96.19 87 THR A N 1
ATOM 674 C CA . THR A 1 87 ? -8.189 4.903 -12.976 1.00 96.19 87 THR A CA 1
ATOM 675 C C . THR A 1 87 ? -7.009 4.775 -13.932 1.00 96.19 87 THR A C 1
ATOM 677 O O . THR A 1 87 ? -7.207 4.394 -15.086 1.00 96.19 87 THR A O 1
ATOM 680 N N . ILE A 1 88 ? -5.783 5.046 -13.466 1.00 94.56 88 ILE A N 1
ATOM 681 C CA . ILE A 1 88 ? -4.575 5.064 -14.297 1.00 94.56 88 ILE A CA 1
ATOM 682 C C . ILE A 1 88 ? -4.329 3.725 -15.004 1.00 94.56 88 ILE A C 1
ATOM 684 O O . ILE A 1 88 ? -4.065 3.721 -16.203 1.00 94.56 88 ILE A O 1
ATOM 688 N N . ALA A 1 89 ? -4.482 2.591 -14.311 1.00 93.31 89 ALA A N 1
ATOM 689 C CA . ALA A 1 89 ? -4.145 1.292 -14.895 1.00 93.31 89 ALA A CA 1
ATOM 690 C C . ALA A 1 89 ? -5.080 0.924 -16.053 1.00 93.31 89 ALA A C 1
ATOM 692 O O . ALA A 1 89 ? -4.621 0.452 -17.086 1.00 93.31 89 ALA A O 1
ATOM 693 N N . ALA A 1 90 ? -6.382 1.190 -15.906 1.00 91.69 90 ALA A N 1
ATOM 694 C CA . ALA A 1 90 ? -7.356 0.957 -16.970 1.00 91.69 90 ALA A CA 1
ATOM 695 C C . ALA A 1 90 ? -7.183 1.955 -18.124 1.00 91.69 90 ALA A C 1
ATOM 697 O O . ALA A 1 90 ? -7.290 1.581 -19.286 1.00 91.69 90 ALA A O 1
ATOM 698 N N . ARG A 1 91 ? -6.882 3.221 -17.812 1.00 91.00 91 ARG A N 1
ATOM 699 C CA . ARG A 1 91 ? -6.703 4.284 -18.809 1.00 91.00 91 ARG A CA 1
ATOM 700 C C . ARG A 1 91 ? -5.497 4.048 -19.719 1.00 91.00 91 ARG A C 1
ATOM 702 O O . ARG A 1 91 ? -5.558 4.388 -20.895 1.00 91.00 91 ARG A O 1
ATOM 709 N N . HIS A 1 92 ? -4.418 3.503 -19.167 1.00 90.69 92 HIS A N 1
ATOM 710 C CA . HIS A 1 92 ? -3.206 3.164 -19.911 1.00 90.69 92 HIS A CA 1
ATOM 711 C C . HIS A 1 92 ? -3.137 1.680 -20.301 1.00 90.69 92 HIS A C 1
ATOM 713 O O . HIS A 1 92 ? -2.093 1.235 -20.765 1.00 90.69 92 HIS A O 1
ATOM 719 N N . GLU A 1 93 ? -4.230 0.932 -20.106 1.00 92.56 93 GLU A N 1
ATOM 720 C CA . GLU A 1 93 ? -4.360 -0.487 -20.466 1.00 92.56 93 GLU A CA 1
ATOM 721 C C . GLU A 1 93 ? -3.215 -1.368 -19.931 1.00 92.56 93 GLU A C 1
ATOM 723 O O . GLU A 1 93 ? -2.795 -2.325 -20.578 1.00 92.56 93 GLU A O 1
ATOM 728 N N . TRP A 1 94 ? -2.705 -1.053 -18.736 1.00 95.00 94 TRP A N 1
ATOM 729 C CA . TRP A 1 94 ? -1.597 -1.794 -18.137 1.00 95.00 94 TRP A CA 1
ATOM 730 C C . TRP A 1 94 ? -1.993 -3.237 -17.859 1.00 95.00 94 TRP A C 1
ATOM 732 O O . TRP A 1 94 ? -2.992 -3.509 -17.178 1.00 95.00 94 TRP A O 1
ATOM 742 N N . ALA A 1 95 ? -1.164 -4.166 -18.328 1.00 96.69 95 ALA A N 1
ATOM 743 C CA . ALA A 1 95 ? -1.344 -5.573 -18.024 1.00 96.69 95 ALA A CA 1
ATOM 744 C C . ALA A 1 95 ? -1.144 -5.838 -16.511 1.00 96.69 95 ALA A C 1
ATOM 746 O O . ALA A 1 95 ? -0.488 -5.055 -15.813 1.00 96.69 95 ALA A O 1
ATOM 747 N N . PRO A 1 96 ? -1.727 -6.916 -15.944 1.00 97.88 96 PRO A N 1
ATOM 748 C CA . PRO A 1 96 ? -1.651 -7.176 -14.504 1.00 97.88 96 PRO A CA 1
ATOM 749 C C . PRO A 1 96 ? -0.223 -7.288 -13.948 1.00 97.88 96 PRO A C 1
ATOM 751 O O . PRO A 1 96 ? 0.022 -6.858 -12.820 1.00 97.88 96 PRO A O 1
ATOM 754 N N . ASP A 1 97 ? 0.697 -7.842 -14.736 1.00 98.31 97 ASP A N 1
ATOM 755 C CA . ASP A 1 97 ? 2.126 -7.964 -14.434 1.00 98.31 97 ASP A CA 1
ATOM 756 C C . ASP A 1 97 ? 2.823 -6.594 -14.416 1.00 98.31 97 ASP A C 1
ATOM 758 O O . ASP A 1 97 ? 3.499 -6.244 -13.444 1.00 98.31 97 ASP A O 1
ATOM 762 N N . GLU A 1 98 ? 2.583 -5.767 -15.432 1.00 98.25 98 GLU A N 1
ATOM 763 C CA . GLU A 1 98 ? 3.111 -4.401 -15.538 1.00 98.25 98 GLU A CA 1
ATOM 764 C C . GLU A 1 98 ? 2.603 -3.515 -14.397 1.00 98.25 98 GLU A C 1
ATOM 766 O O . GLU A 1 98 ? 3.384 -2.817 -13.740 1.00 98.25 98 GLU A O 1
ATOM 771 N N . ARG A 1 99 ? 1.298 -3.595 -14.097 1.00 98.25 99 ARG A N 1
ATOM 772 C CA . ARG A 1 99 ? 0.671 -2.889 -12.972 1.00 98.25 99 ARG A CA 1
ATOM 773 C C . ARG A 1 99 ? 1.322 -3.279 -11.649 1.00 98.25 99 ARG A C 1
ATOM 775 O O . ARG A 1 99 ? 1.576 -2.401 -10.823 1.00 98.25 99 ARG A O 1
ATOM 782 N N . ALA A 1 100 ? 1.593 -4.565 -11.426 1.00 98.62 100 ALA A N 1
ATOM 783 C CA . ALA A 1 100 ? 2.229 -5.034 -10.198 1.00 98.62 100 ALA A CA 1
ATOM 784 C C . ALA A 1 100 ? 3.642 -4.456 -10.030 1.00 98.62 100 ALA A C 1
ATOM 786 O O . ALA A 1 100 ? 3.975 -3.953 -8.953 1.00 98.62 100 ALA A O 1
ATOM 787 N N . LEU A 1 101 ? 4.448 -4.457 -11.096 1.00 98.69 101 LEU A N 1
ATOM 788 C CA . LEU A 1 101 ? 5.795 -3.883 -11.073 1.00 98.69 101 LEU A CA 1
ATOM 789 C C . LEU A 1 101 ? 5.765 -2.370 -10.837 1.00 98.69 101 LEU A C 1
ATOM 791 O O . LEU A 1 101 ? 6.466 -1.886 -9.948 1.00 98.69 101 LEU A O 1
ATOM 795 N N . LEU A 1 102 ? 4.919 -1.626 -11.558 1.00 98.31 102 LEU A N 1
ATOM 796 C CA . LEU A 1 102 ? 4.767 -0.179 -11.358 1.00 98.31 102 LEU A CA 1
ATOM 797 C C . LEU A 1 102 ? 4.328 0.159 -9.935 1.00 98.31 102 LEU A C 1
ATOM 799 O O . LEU A 1 102 ? 4.872 1.079 -9.334 1.00 98.31 102 LEU A O 1
ATOM 803 N N . THR A 1 103 ? 3.403 -0.618 -9.370 1.00 98.62 103 THR A N 1
ATOM 804 C CA . THR A 1 103 ? 2.940 -0.439 -7.988 1.00 98.62 103 THR A CA 1
ATOM 805 C C . THR A 1 103 ? 4.101 -0.530 -6.999 1.00 98.62 103 THR A C 1
ATOM 807 O O . THR A 1 103 ? 4.269 0.356 -6.163 1.00 98.62 103 THR A O 1
ATOM 810 N N . VAL A 1 104 ? 4.948 -1.560 -7.104 1.00 98.50 104 VAL A N 1
ATOM 811 C CA . VAL A 1 104 ? 6.104 -1.711 -6.204 1.00 98.50 104 VAL A CA 1
ATOM 812 C C . VAL A 1 104 ? 7.135 -0.606 -6.425 1.00 98.50 104 VAL A C 1
ATOM 814 O O . VAL A 1 104 ? 7.661 -0.077 -5.446 1.00 98.50 104 VAL A O 1
ATOM 817 N N . LEU A 1 105 ? 7.409 -0.230 -7.676 1.00 98.25 105 LEU A N 1
ATOM 818 C CA . LEU A 1 105 ? 8.374 0.825 -7.997 1.00 98.25 105 LEU A CA 1
ATOM 819 C C . LEU A 1 105 ? 7.919 2.203 -7.489 1.00 98.25 105 LEU A C 1
ATOM 821 O O . LEU A 1 105 ? 8.740 2.939 -6.954 1.00 98.25 105 LEU A O 1
ATOM 825 N N . LEU A 1 106 ? 6.625 2.532 -7.580 1.00 97.69 106 LEU A N 1
ATOM 826 C CA . LEU A 1 106 ? 6.052 3.765 -7.014 1.00 97.69 106 LEU A CA 1
ATOM 827 C C . LEU A 1 106 ? 6.158 3.803 -5.481 1.00 97.69 106 LEU A C 1
ATOM 829 O O . LEU A 1 106 ? 6.328 4.859 -4.877 1.00 97.69 106 LEU A O 1
ATOM 833 N N . LEU A 1 107 ? 6.033 2.646 -4.828 1.00 98.00 107 LEU A N 1
ATOM 834 C CA . LEU A 1 107 ? 5.999 2.552 -3.367 1.00 98.00 107 LEU A CA 1
ATOM 835 C C . LEU A 1 107 ? 7.380 2.403 -2.726 1.00 98.00 107 LEU A C 1
ATOM 837 O O . LEU A 1 107 ? 7.536 2.743 -1.549 1.00 98.00 107 LEU A O 1
ATOM 841 N N . ARG A 1 108 ? 8.353 1.855 -3.461 1.00 96.31 108 ARG A N 1
ATOM 842 C CA . ARG A 1 108 ? 9.674 1.489 -2.933 1.00 96.31 108 ARG A CA 1
ATOM 843 C C . ARG A 1 108 ? 10.857 1.971 -3.781 1.00 96.31 108 ARG A C 1
ATOM 845 O O . ARG A 1 108 ? 11.982 1.519 -3.569 1.00 96.31 108 ARG A O 1
ATOM 852 N N . GLY A 1 109 ? 10.628 2.832 -4.767 1.00 95.12 109 GLY A N 1
ATOM 853 C CA . GLY A 1 109 ? 11.680 3.357 -5.633 1.00 95.12 109 GLY A CA 1
ATOM 854 C C . GLY A 1 109 ? 12.381 2.274 -6.458 1.00 95.12 109 GLY A C 1
ATOM 855 O O . GLY A 1 109 ? 11.765 1.304 -6.897 1.00 95.12 109 GLY A O 1
ATOM 856 N N . ALA A 1 110 ? 13.683 2.452 -6.704 1.00 95.19 110 ALA A N 1
ATOM 857 C CA . ALA A 1 110 ? 14.421 1.628 -7.657 1.00 95.19 110 ALA A CA 1
ATOM 858 C C . ALA A 1 110 ? 14.736 0.238 -7.086 1.00 95.19 110 ALA A C 1
ATOM 860 O O . ALA A 1 110 ? 15.336 0.128 -6.016 1.00 95.19 110 ALA A O 1
ATOM 861 N N . GLN A 1 111 ? 14.397 -0.835 -7.802 1.00 95.56 111 GLN A N 1
ATOM 862 C CA . GLN A 1 111 ? 14.470 -2.211 -7.290 1.00 95.56 111 GLN A CA 1
ATOM 863 C C . GLN A 1 111 ? 15.158 -3.166 -8.269 1.00 95.56 111 GLN A C 1
ATOM 865 O O . GLN A 1 111 ? 15.048 -3.018 -9.485 1.00 95.56 111 GLN A O 1
ATOM 870 N N . ALA A 1 112 ? 15.867 -4.166 -7.741 1.00 95.00 112 ALA A N 1
ATOM 871 C CA . ALA A 1 112 ? 16.434 -5.245 -8.550 1.00 95.00 112 ALA A CA 1
ATOM 872 C C . ALA A 1 112 ? 15.348 -6.277 -8.931 1.00 95.00 112 ALA A C 1
ATOM 874 O O . ALA A 1 112 ? 14.432 -6.500 -8.133 1.00 95.00 112 ALA A O 1
ATOM 875 N N . PRO A 1 113 ? 15.461 -6.975 -10.079 1.00 95.62 113 PRO A N 1
ATOM 876 C CA . PRO A 1 113 ? 14.463 -7.956 -10.522 1.00 95.62 113 PRO A CA 1
ATOM 877 C C . PRO A 1 113 ? 14.155 -9.055 -9.497 1.00 95.62 113 PRO A C 1
ATOM 879 O O . PRO A 1 113 ? 12.997 -9.409 -9.293 1.00 95.62 113 PRO A O 1
ATOM 882 N N . GLY A 1 114 ? 15.176 -9.553 -8.789 1.00 93.56 114 GLY A N 1
ATOM 883 C CA . GLY A 1 114 ? 14.984 -10.553 -7.734 1.00 93.56 114 GLY A CA 1
ATOM 884 C C . GLY A 1 114 ? 14.137 -10.043 -6.562 1.00 93.56 114 GLY A C 1
ATOM 885 O O . GLY A 1 114 ? 13.292 -10.774 -6.055 1.00 93.56 114 GLY A O 1
ATOM 886 N N . ALA A 1 115 ? 14.314 -8.777 -6.167 1.00 94.75 115 ALA A N 1
ATOM 887 C CA . ALA A 1 115 ? 13.499 -8.156 -5.124 1.00 94.75 115 ALA A CA 1
ATOM 888 C C . ALA A 1 115 ? 12.067 -7.893 -5.612 1.00 94.75 115 ALA A C 1
ATOM 890 O O . ALA A 1 115 ? 11.118 -8.101 -4.859 1.00 94.75 115 ALA A O 1
ATOM 891 N N . LEU A 1 116 ? 11.914 -7.465 -6.871 1.00 97.38 116 LEU A N 1
ATOM 892 C CA . LEU A 1 116 ? 10.613 -7.241 -7.498 1.00 97.38 116 LEU A CA 1
ATOM 893 C C . LEU A 1 116 ? 9.776 -8.519 -7.510 1.00 97.38 116 LEU A C 1
ATOM 895 O O . LEU A 1 116 ? 8.655 -8.458 -7.023 1.00 97.38 116 LEU A O 1
ATOM 899 N N . LYS A 1 117 ? 10.340 -9.666 -7.925 1.00 96.94 117 LYS A N 1
ATOM 900 C CA . LYS A 1 117 ? 9.637 -10.964 -7.914 1.00 96.94 117 LYS A CA 1
ATOM 901 C C . LYS A 1 117 ? 8.955 -11.234 -6.570 1.00 96.94 117 LYS A C 1
ATOM 903 O O . LYS A 1 117 ? 7.763 -11.508 -6.525 1.00 96.94 117 LYS A O 1
ATOM 908 N N . THR A 1 118 ? 9.710 -11.135 -5.475 1.00 95.94 118 THR A N 1
ATOM 909 C CA . THR A 1 118 ? 9.185 -11.394 -4.127 1.00 95.94 118 THR A CA 1
ATOM 910 C C . THR A 1 118 ? 8.146 -10.352 -3.714 1.00 95.94 118 THR A C 1
ATOM 912 O O . THR A 1 118 ? 7.110 -10.693 -3.151 1.00 95.94 118 THR A O 1
ATOM 915 N N . ARG A 1 119 ? 8.401 -9.070 -3.999 1.00 97.06 119 ARG A N 1
ATOM 916 C CA . ARG A 1 119 ? 7.557 -7.948 -3.552 1.00 97.06 119 ARG A CA 1
ATOM 917 C C . ARG A 1 119 ? 6.250 -7.829 -4.340 1.00 97.06 119 ARG A C 1
ATOM 919 O O . ARG A 1 119 ? 5.302 -7.233 -3.836 1.00 97.06 119 ARG A O 1
ATOM 926 N N . THR A 1 120 ? 6.181 -8.388 -5.548 1.00 98.00 120 THR A N 1
ATOM 927 C CA . THR A 1 120 ? 4.960 -8.420 -6.360 1.00 98.00 120 THR A CA 1
ATOM 928 C C . THR A 1 120 ? 4.095 -9.647 -6.119 1.00 98.00 120 THR A C 1
ATOM 930 O O . THR A 1 120 ? 2.972 -9.638 -6.597 1.00 98.00 120 THR A O 1
ATOM 933 N N . GLU A 1 121 ? 4.533 -10.663 -5.368 1.00 95.38 121 GLU A N 1
ATOM 934 C CA . GLU A 1 121 ? 3.846 -11.966 -5.245 1.00 95.38 121 GLU A CA 1
ATOM 935 C C . GLU A 1 121 ? 2.339 -11.852 -4.924 1.00 95.38 121 GLU A C 1
ATOM 937 O O . GLU A 1 121 ? 1.514 -12.567 -5.485 1.00 95.38 121 GLU A O 1
ATOM 942 N N . ARG A 1 122 ? 1.954 -10.898 -4.063 1.00 95.75 122 ARG A N 1
ATOM 943 C CA . ARG A 1 122 ? 0.550 -10.640 -3.675 1.00 95.75 122 ARG A CA 1
ATOM 944 C C . ARG A 1 122 ? -0.247 -9.781 -4.668 1.00 95.75 122 ARG A C 1
ATOM 946 O O . ARG A 1 122 ? -1.455 -9.638 -4.506 1.00 95.75 122 ARG A O 1
ATOM 953 N N . LEU A 1 123 ? 0.423 -9.174 -5.643 1.00 97.06 123 LEU A N 1
ATOM 954 C CA . LEU A 1 123 ? -0.160 -8.353 -6.708 1.00 97.06 123 LEU A CA 1
ATOM 955 C C . LEU A 1 123 ? -0.275 -9.145 -8.017 1.00 97.06 123 LEU A C 1
ATOM 957 O O . LEU A 1 123 ? -1.308 -9.112 -8.681 1.00 97.06 123 LEU A O 1
ATOM 961 N N . HIS A 1 124 ? 0.800 -9.842 -8.375 1.00 98.19 124 HIS A N 1
ATOM 962 C CA . HIS A 1 124 ? 0.933 -10.710 -9.534 1.00 98.19 124 HIS A CA 1
ATOM 963 C C . HIS A 1 124 ? 2.093 -11.688 -9.290 1.00 98.19 124 HIS A C 1
ATOM 965 O O . HIS A 1 124 ? 3.222 -11.268 -9.017 1.00 98.19 124 HIS A O 1
ATOM 971 N N . ALA A 1 125 ? 1.816 -12.987 -9.392 1.00 97.12 125 ALA A N 1
ATOM 972 C CA . ALA A 1 125 ? 2.818 -14.025 -9.199 1.00 97.12 125 ALA A CA 1
ATOM 973 C C . ALA A 1 125 ? 3.610 -14.249 -10.493 1.00 97.12 125 ALA A C 1
ATOM 975 O O . ALA A 1 125 ? 3.056 -14.723 -11.482 1.00 97.12 125 ALA A O 1
ATOM 976 N N . PHE A 1 126 ? 4.906 -13.943 -10.454 1.00 97.62 126 PHE A N 1
ATOM 977 C CA . PHE A 1 126 ? 5.853 -14.293 -11.513 1.00 97.62 126 PHE A CA 1
ATOM 978 C C . PHE A 1 126 ? 6.494 -15.648 -11.200 1.00 97.62 126 PHE A C 1
ATOM 980 O O . PHE A 1 126 ? 6.952 -15.884 -10.073 1.00 97.62 126 PHE A O 1
ATOM 987 N N . ALA A 1 127 ? 6.580 -16.522 -12.200 1.00 96.81 127 ALA A N 1
ATOM 988 C CA . ALA A 1 127 ? 7.149 -17.857 -12.074 1.00 96.81 127 ALA A CA 1
ATOM 989 C C . ALA A 1 127 ? 8.608 -17.797 -11.602 1.00 96.81 127 ALA A C 1
ATOM 991 O O . ALA A 1 127 ? 8.996 -18.461 -10.637 1.00 96.81 127 ALA A O 1
ATOM 992 N N . ASP A 1 128 ? 9.412 -16.940 -12.229 1.00 95.31 128 ASP A N 1
ATOM 993 C CA . ASP A 1 128 ? 10.828 -16.786 -11.927 1.00 95.31 128 ASP A CA 1
ATOM 994 C C . ASP A 1 128 ? 11.324 -15.343 -12.122 1.00 95.31 128 ASP A C 1
ATOM 996 O O . ASP A 1 128 ? 10.575 -14.415 -12.429 1.00 95.31 128 ASP A O 1
ATOM 1000 N N . ARG A 1 129 ? 12.619 -15.136 -11.865 1.00 95.88 129 ARG A N 1
ATOM 1001 C CA . ARG A 1 129 ? 13.281 -13.842 -12.065 1.00 95.88 129 ARG A CA 1
ATOM 1002 C C . ARG A 1 129 ? 13.315 -13.435 -13.544 1.00 95.88 129 ARG A C 1
ATOM 1004 O O . ARG A 1 129 ? 13.268 -12.241 -13.827 1.00 95.88 129 ARG A O 1
ATOM 1011 N N . ALA A 1 130 ? 13.431 -14.392 -14.463 1.00 96.81 130 ALA A N 1
ATOM 1012 C CA . ALA A 1 130 ? 13.551 -14.109 -15.888 1.00 96.81 130 ALA A CA 1
ATOM 1013 C C . ALA A 1 130 ? 12.241 -13.544 -16.453 1.00 96.81 130 ALA A C 1
ATOM 1015 O O . ALA A 1 130 ? 12.279 -12.648 -17.292 1.00 96.81 130 ALA A O 1
ATOM 1016 N N . GLU A 1 131 ? 11.089 -13.986 -15.945 1.00 98.19 131 GLU A N 1
ATOM 1017 C CA . GLU A 1 131 ? 9.786 -13.421 -16.310 1.00 98.19 131 GLU A CA 1
ATOM 1018 C C . GLU A 1 131 ? 9.653 -11.949 -15.889 1.00 98.19 131 GLU A C 1
ATOM 1020 O O . GLU A 1 131 ? 9.193 -11.116 -16.673 1.00 98.19 131 GLU A O 1
ATOM 1025 N N . VAL A 1 132 ? 10.146 -11.597 -14.695 1.00 98.38 132 VAL A N 1
ATOM 1026 C CA . VAL A 1 132 ? 10.213 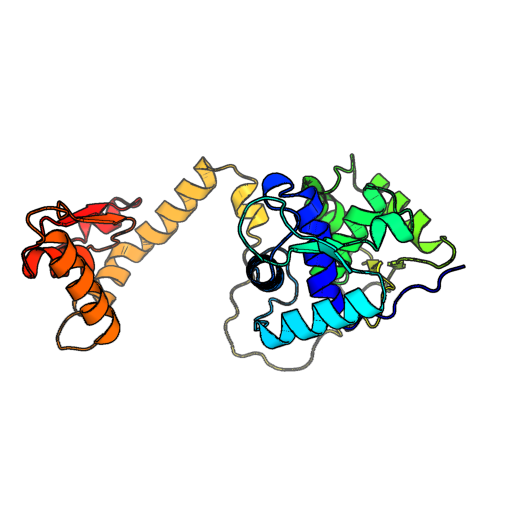-10.198 -14.237 1.00 98.38 132 VAL A CA 1
ATOM 1027 C C . VAL A 1 132 ? 11.112 -9.364 -15.151 1.00 98.38 132 VAL A C 1
ATOM 1029 O O . VAL A 1 132 ? 10.728 -8.273 -15.568 1.00 98.38 132 VAL A O 1
ATOM 1032 N N . GLU A 1 133 ? 12.302 -9.867 -15.492 1.00 97.88 133 GLU A N 1
ATOM 1033 C CA . GLU A 1 133 ? 13.233 -9.181 -16.399 1.00 97.88 133 GLU A CA 1
ATOM 1034 C C . GLU A 1 133 ? 12.635 -8.998 -17.801 1.00 97.88 133 GLU A C 1
ATOM 1036 O O . GLU A 1 133 ? 12.763 -7.920 -18.382 1.00 97.88 133 GLU A O 1
ATOM 1041 N N . ALA A 1 134 ? 11.930 -10.006 -18.319 1.00 98.25 134 ALA A N 1
ATOM 1042 C CA . ALA A 1 134 ? 11.232 -9.923 -19.595 1.00 98.25 134 ALA A CA 1
ATOM 1043 C C . ALA A 1 134 ? 10.114 -8.872 -19.562 1.00 98.25 134 ALA A C 1
ATOM 1045 O O . ALA A 1 134 ? 10.007 -8.073 -20.490 1.00 98.25 134 ALA A O 1
ATOM 1046 N N . CYS A 1 135 ? 9.315 -8.823 -18.490 1.00 98.50 135 CYS A N 1
ATOM 1047 C CA . CYS A 1 135 ? 8.277 -7.807 -18.317 1.00 98.50 135 CYS A CA 1
ATOM 1048 C C . CYS A 1 135 ? 8.871 -6.391 -18.270 1.00 98.50 135 CYS A C 1
ATOM 1050 O O . CYS A 1 135 ? 8.428 -5.514 -19.008 1.00 98.50 135 CYS A O 1
ATOM 1052 N N . LEU A 1 136 ? 9.926 -6.176 -17.478 1.00 98.44 136 LEU A N 1
ATOM 1053 C CA . LEU A 1 136 ? 10.626 -4.887 -17.396 1.00 98.44 136 LEU A CA 1
ATOM 1054 C C . LEU A 1 136 ? 11.219 -4.462 -18.745 1.00 98.44 136 LEU A C 1
ATOM 1056 O O . LEU A 1 136 ? 11.129 -3.292 -19.115 1.00 98.44 136 LEU A O 1
ATOM 1060 N N . ALA A 1 137 ? 11.782 -5.406 -19.504 1.00 98.00 137 ALA A N 1
ATOM 1061 C CA . ALA A 1 137 ? 12.297 -5.137 -20.841 1.00 98.00 137 ALA A CA 1
ATOM 1062 C C . ALA A 1 137 ? 11.181 -4.692 -21.799 1.00 98.00 137 ALA A C 1
ATOM 1064 O O . ALA A 1 137 ? 11.353 -3.683 -22.481 1.00 98.00 137 ALA A O 1
ATOM 1065 N N . ARG A 1 138 ? 10.021 -5.372 -21.802 1.00 97.88 138 ARG A N 1
ATOM 1066 C CA . ARG A 1 138 ? 8.853 -4.950 -22.600 1.00 97.88 138 ARG A CA 1
ATOM 1067 C C . ARG A 1 138 ? 8.412 -3.535 -22.231 1.00 97.88 138 ARG A C 1
ATOM 1069 O O . ARG A 1 138 ? 8.264 -2.700 -23.118 1.00 97.88 138 ARG A O 1
ATOM 1076 N N . MET A 1 139 ? 8.277 -3.257 -20.933 1.00 97.88 139 MET A N 1
ATOM 1077 C CA . MET A 1 139 ? 7.859 -1.952 -20.410 1.00 97.88 139 MET A CA 1
ATOM 1078 C C . MET A 1 139 ? 8.835 -0.817 -20.762 1.00 97.88 139 MET A C 1
ATOM 1080 O O . MET A 1 139 ? 8.407 0.322 -20.938 1.00 97.88 139 MET A O 1
ATOM 1084 N N . ALA A 1 140 ? 10.136 -1.102 -20.869 1.00 97.44 140 ALA A N 1
ATOM 1085 C CA . ALA A 1 140 ? 11.145 -0.121 -21.277 1.00 97.44 140 ALA A CA 1
ATOM 1086 C C . ALA A 1 140 ? 11.192 0.130 -22.788 1.00 97.44 140 ALA A C 1
ATOM 1088 O O . ALA A 1 140 ? 11.663 1.180 -23.214 1.00 97.44 140 ALA A O 1
ATOM 1089 N N . THR A 1 141 ? 10.714 -0.819 -23.593 1.00 96.62 141 THR A N 1
ATOM 1090 C CA . THR A 1 141 ? 10.576 -0.663 -25.051 1.00 96.62 141 THR A CA 1
ATOM 1091 C C . THR A 1 141 ? 9.186 -0.201 -25.487 1.00 96.62 141 THR A C 1
ATOM 1093 O O . THR A 1 141 ? 8.961 -0.017 -26.679 1.00 96.62 141 THR A O 1
ATOM 1096 N N . ALA A 1 142 ? 8.249 -0.048 -24.547 1.00 93.25 142 ALA A N 1
ATOM 1097 C CA . ALA A 1 142 ? 6.920 0.479 -24.823 1.00 93.25 142 ALA A CA 1
ATOM 1098 C C . ALA A 1 142 ? 6.987 1.946 -25.283 1.00 93.25 142 ALA A C 1
ATOM 1100 O O . ALA A 1 142 ? 7.946 2.662 -24.990 1.00 93.25 142 ALA A O 1
ATOM 1101 N N . GLU A 1 143 ? 5.948 2.403 -25.981 1.00 90.81 143 GLU A N 1
ATOM 1102 C CA . GLU A 1 143 ? 5.818 3.791 -26.425 1.00 90.81 143 GLU A CA 1
ATOM 1103 C C . GLU A 1 143 ? 4.575 4.436 -25.789 1.00 90.81 143 GLU A C 1
ATOM 1105 O O . GLU A 1 143 ? 3.453 4.138 -26.212 1.00 90.81 143 GLU A O 1
ATOM 1110 N N . PRO A 1 144 ? 4.736 5.335 -24.798 1.00 90.69 144 PRO A N 1
ATOM 1111 C CA . PRO A 1 144 ? 5.988 5.760 -24.146 1.00 90.69 144 PRO A CA 1
ATOM 1112 C C . PRO A 1 144 ? 6.567 4.713 -23.164 1.00 90.69 144 PRO A C 1
ATOM 1114 O O . PRO A 1 144 ? 5.815 3.887 -22.640 1.00 90.69 144 PRO A O 1
ATOM 1117 N N . PRO A 1 145 ? 7.884 4.755 -22.864 1.00 94.44 145 PRO A N 1
ATOM 1118 C CA . PRO A 1 145 ? 8.511 3.810 -21.943 1.00 94.44 145 PRO A CA 1
ATOM 1119 C C . PRO A 1 145 ? 8.027 4.045 -20.510 1.00 94.44 145 PRO A C 1
ATOM 1121 O O . PRO A 1 145 ? 7.978 5.178 -20.035 1.00 94.44 145 PRO A O 1
ATOM 1124 N N . LEU A 1 146 ? 7.700 2.967 -19.796 1.00 95.62 146 LEU A N 1
ATOM 1125 C CA . LEU A 1 146 ? 7.149 3.040 -18.435 1.00 95.62 146 LEU A CA 1
ATOM 1126 C C . LEU A 1 146 ? 8.219 2.925 -17.347 1.00 95.62 146 LEU A C 1
ATOM 1128 O O . LEU A 1 146 ? 8.019 3.392 -16.224 1.00 95.62 146 LEU A O 1
ATOM 1132 N N . VAL A 1 147 ? 9.342 2.282 -17.666 1.00 97.31 147 VAL A N 1
ATOM 1133 C CA . VAL A 1 147 ? 10.446 2.009 -16.741 1.00 97.31 147 VAL A CA 1
ATOM 1134 C C . VAL A 1 147 ? 11.788 2.190 -17.435 1.00 97.31 147 VAL A C 1
ATOM 1136 O O . VAL A 1 147 ? 11.893 2.097 -18.657 1.00 97.31 147 VAL A O 1
ATOM 1139 N N . ILE A 1 148 ? 12.834 2.391 -16.641 1.00 96.31 148 ILE A N 1
ATOM 1140 C CA . ILE A 1 148 ? 14.215 2.436 -17.111 1.00 96.31 148 ILE A CA 1
ATOM 1141 C C . ILE A 1 148 ? 15.123 1.611 -16.201 1.00 96.31 148 ILE A C 1
ATOM 1143 O O . ILE A 1 148 ? 14.954 1.577 -14.978 1.00 96.31 148 ILE A O 1
ATOM 1147 N N . GLN A 1 149 ? 16.109 0.951 -16.806 1.00 95.69 149 GLN A N 1
ATOM 1148 C CA . GLN A 1 149 ? 17.191 0.306 -16.077 1.00 95.69 149 GLN A CA 1
ATOM 1149 C C . GLN A 1 149 ? 18.228 1.356 -15.669 1.00 95.69 149 GLN A C 1
ATOM 1151 O O . GLN A 1 149 ? 18.777 2.069 -16.508 1.00 95.69 149 GLN A O 1
ATOM 1156 N N . GLN A 1 150 ? 18.524 1.440 -14.376 1.00 91.31 150 GLN A N 1
ATOM 1157 C CA . GLN A 1 150 ? 19.546 2.337 -13.853 1.00 91.31 150 GLN A CA 1
ATOM 1158 C C . GLN A 1 150 ? 20.961 1.754 -14.033 1.00 91.31 150 GLN A C 1
ATOM 1160 O O . GLN A 1 150 ? 21.146 0.527 -14.045 1.00 91.31 150 GLN A O 1
ATOM 1165 N N . PRO A 1 151 ? 21.992 2.619 -14.119 1.00 84.25 151 PRO A N 1
ATOM 1166 C CA . PRO A 1 151 ? 23.382 2.187 -14.058 1.00 84.25 151 PRO A CA 1
ATOM 1167 C C . PRO A 1 151 ? 23.670 1.388 -12.781 1.00 84.25 151 PRO A C 1
ATOM 1169 O O . PRO A 1 151 ? 23.119 1.667 -11.714 1.00 84.25 151 PRO A O 1
ATOM 1172 N N . LYS A 1 152 ? 24.568 0.403 -12.877 1.00 80.31 152 LYS A N 1
ATOM 1173 C CA . LYS A 1 152 ? 25.011 -0.377 -11.714 1.00 80.31 152 LYS A CA 1
ATOM 1174 C C . LYS A 1 152 ? 25.669 0.531 -10.678 1.00 80.31 152 LYS A C 1
ATOM 1176 O O . LYS A 1 152 ? 26.628 1.237 -10.989 1.00 80.31 152 LYS A O 1
ATOM 1181 N N . ARG A 1 153 ? 25.190 0.465 -9.435 1.00 74.00 153 ARG A N 1
ATOM 1182 C CA . ARG A 1 153 ? 25.834 1.138 -8.304 1.00 74.00 153 ARG A CA 1
ATOM 1183 C C . ARG A 1 153 ? 27.109 0.386 -7.906 1.00 74.00 153 ARG A C 1
ATOM 1185 O O . ARG A 1 153 ? 27.138 -0.846 -7.984 1.00 74.00 153 ARG A O 1
ATOM 1192 N N . PRO A 1 154 ? 28.161 1.081 -7.438 1.00 65.81 154 PRO A N 1
ATOM 1193 C CA . PRO A 1 154 ? 29.334 0.414 -6.891 1.00 65.81 154 PRO A CA 1
ATOM 1194 C C . PRO A 1 154 ? 28.920 -0.539 -5.761 1.00 65.81 154 PRO A C 1
ATOM 1196 O O . PRO A 1 154 ? 28.253 -0.113 -4.821 1.00 65.81 154 PRO A O 1
ATOM 1199 N N . ARG A 1 155 ? 29.359 -1.804 -5.832 1.00 72.00 155 ARG A N 1
ATOM 1200 C CA . ARG A 1 155 ? 29.063 -2.906 -4.885 1.00 72.00 155 ARG A CA 1
ATOM 1201 C C . ARG A 1 155 ? 27.703 -3.606 -5.033 1.00 72.00 155 ARG A C 1
ATOM 1203 O O . ARG A 1 155 ? 27.494 -4.595 -4.338 1.00 72.00 155 ARG A O 1
ATOM 1210 N N . GLU A 1 156 ? 26.820 -3.189 -5.942 1.00 71.12 156 GLU A N 1
ATOM 1211 C CA . GLU A 1 156 ? 25.602 -3.955 -6.253 1.00 71.12 156 GLU A CA 1
ATOM 1212 C C . GLU A 1 156 ? 25.845 -4.932 -7.417 1.00 71.12 156 GLU A C 1
ATOM 1214 O O . GLU A 1 156 ? 26.412 -4.566 -8.448 1.00 71.12 156 GLU A O 1
ATOM 1219 N N . GLN A 1 157 ? 25.432 -6.195 -7.251 1.00 71.44 157 GLN A N 1
ATOM 1220 C CA . GLN A 1 157 ? 25.600 -7.223 -8.290 1.00 71.44 157 GLN A CA 1
ATOM 1221 C C . GLN A 1 157 ? 24.557 -7.111 -9.412 1.00 71.44 157 GLN A C 1
ATOM 1223 O O . GLN A 1 157 ? 24.865 -7.396 -10.574 1.00 71.44 157 GLN A O 1
ATOM 1228 N N . ASP A 1 158 ? 23.357 -6.634 -9.080 1.00 79.94 158 ASP A N 1
ATOM 1229 C CA . ASP A 1 158 ? 22.219 -6.534 -9.990 1.00 79.94 158 ASP A CA 1
ATOM 1230 C C . ASP A 1 158 ? 21.940 -5.090 -10.414 1.00 79.94 158 ASP A C 1
ATOM 1232 O O . ASP A 1 158 ? 22.154 -4.141 -9.662 1.00 79.94 158 ASP A O 1
ATOM 1236 N N . HIS A 1 159 ? 21.435 -4.928 -11.638 1.00 88.19 159 HIS A N 1
ATOM 1237 C CA . HIS A 1 159 ? 20.865 -3.658 -12.080 1.00 88.19 159 HIS A CA 1
ATOM 1238 C C . HIS A 1 159 ? 19.539 -3.402 -11.360 1.00 88.19 159 HIS A C 1
ATOM 1240 O O . HIS A 1 159 ? 18.762 -4.331 -11.126 1.00 88.19 159 HIS A O 1
ATOM 1246 N N . ARG A 1 160 ? 19.254 -2.132 -11.065 1.00 94.06 160 ARG A N 1
ATOM 1247 C CA . ARG A 1 160 ? 17.956 -1.700 -10.543 1.00 94.06 160 ARG A CA 1
ATOM 1248 C C . ARG A 1 160 ? 17.113 -1.080 -11.644 1.00 94.06 160 ARG A C 1
ATOM 1250 O O . ARG A 1 160 ? 17.642 -0.511 -12.593 1.00 94.06 160 ARG A O 1
ATOM 1257 N N . TRP A 1 161 ? 15.806 -1.175 -11.486 1.00 96.62 161 TRP A N 1
ATOM 1258 C CA . TRP A 1 161 ? 14.807 -0.607 -12.377 1.00 96.62 161 TRP A CA 1
ATOM 1259 C C . TRP A 1 161 ? 13.954 0.397 -11.626 1.00 96.62 161 TRP A C 1
ATOM 1261 O O . TRP A 1 161 ? 13.743 0.236 -10.426 1.00 96.62 161 TRP A O 1
ATOM 1271 N N . ILE A 1 162 ? 13.467 1.416 -12.326 1.00 96.69 162 ILE A N 1
ATOM 1272 C CA . ILE A 1 162 ? 12.590 2.450 -11.775 1.00 96.69 162 ILE A CA 1
ATOM 1273 C C . ILE A 1 162 ? 11.526 2.859 -12.798 1.00 96.69 162 ILE A C 1
ATOM 1275 O O . ILE A 1 162 ? 11.758 2.725 -13.997 1.00 96.69 162 ILE A O 1
ATOM 1279 N N . HIS A 1 163 ? 10.369 3.335 -12.332 1.00 96.56 163 HIS A N 1
ATOM 1280 C CA . HIS A 1 163 ? 9.318 3.897 -13.183 1.00 96.56 163 HIS A CA 1
ATOM 1281 C C . HIS A 1 163 ? 9.703 5.262 -13.779 1.00 96.56 163 HIS A C 1
ATOM 1283 O O . HIS A 1 163 ? 10.608 5.934 -13.290 1.00 96.56 163 HIS A O 1
ATOM 1289 N N . LEU A 1 164 ? 8.955 5.692 -14.798 1.00 95.44 164 LEU A N 1
ATOM 1290 C CA . LEU A 1 164 ? 9.090 6.998 -15.461 1.00 95.44 164 LEU A CA 1
ATOM 1291 C C . LEU A 1 164 ? 7.879 7.930 -15.246 1.00 95.44 164 LEU A C 1
ATOM 1293 O O . LEU A 1 164 ? 7.744 8.944 -15.919 1.00 95.44 164 LEU A O 1
ATOM 1297 N N . LEU A 1 165 ? 7.005 7.609 -14.288 1.00 94.31 165 LEU A N 1
ATOM 1298 C CA . LEU A 1 165 ? 5.806 8.387 -13.927 1.00 94.31 165 LEU A CA 1
ATOM 1299 C C . LEU A 1 165 ? 6.100 9.635 -13.062 1.00 94.31 165 LEU A C 1
ATOM 1301 O O . LEU A 1 165 ? 5.433 9.859 -12.057 1.00 94.31 165 LEU A O 1
ATOM 1305 N N . GLY A 1 166 ? 7.121 10.420 -13.408 1.00 90.06 166 GLY A N 1
ATOM 1306 C CA . GLY A 1 166 ? 7.538 11.624 -12.677 1.00 90.06 166 GLY A CA 1
ATOM 1307 C C . GLY A 1 166 ? 8.947 11.546 -12.077 1.00 90.06 166 GLY A C 1
ATOM 1308 O O . GLY A 1 166 ? 9.653 10.552 -12.276 1.00 90.06 166 GLY A O 1
ATOM 1309 N N . PRO A 1 167 ? 9.387 12.600 -11.361 1.00 84.81 167 PRO A N 1
ATOM 1310 C CA . PRO A 1 167 ? 10.720 12.660 -10.784 1.00 84.81 167 PRO A CA 1
ATOM 1311 C C . PRO A 1 167 ? 10.953 11.505 -9.819 1.00 84.81 167 PRO A C 1
ATOM 1313 O O . PRO A 1 167 ? 10.166 11.257 -8.905 1.00 84.81 167 PRO A O 1
ATOM 1316 N N . VAL A 1 168 ? 12.070 10.821 -10.019 1.00 71.81 168 VAL A N 1
ATOM 1317 C CA . VAL A 1 168 ? 12.568 9.818 -9.090 1.00 71.81 168 VAL A CA 1
ATOM 1318 C C . VAL A 1 168 ? 13.676 10.495 -8.312 1.00 71.81 168 VAL A C 1
ATOM 1320 O O . VAL A 1 168 ? 14.666 10.924 -8.907 1.00 71.81 168 VAL A O 1
ATOM 1323 N N . GLU A 1 169 ? 13.542 10.574 -6.990 1.00 59.41 169 GLU A N 1
ATOM 1324 C CA . GLU A 1 169 ? 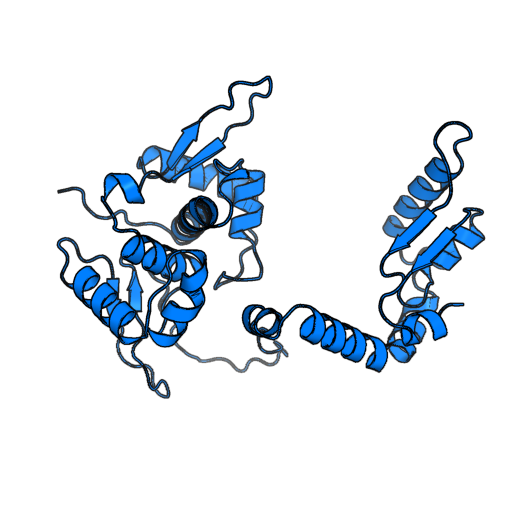14.681 10.928 -6.153 1.00 59.41 169 GLU A CA 1
ATOM 1325 C C . GLU A 1 169 ? 15.768 9.872 -6.373 1.00 59.41 169 GLU A C 1
ATOM 1327 O O . GLU A 1 169 ? 15.670 8.723 -5.930 1.00 59.41 169 GLU A O 1
ATOM 1332 N N . ALA A 1 170 ? 16.799 10.240 -7.136 1.00 47.06 170 ALA A N 1
ATOM 1333 C CA . ALA A 1 170 ? 18.010 9.457 -7.216 1.00 47.06 170 ALA A CA 1
ATOM 1334 C C . ALA A 1 170 ? 18.537 9.351 -5.786 1.00 47.06 170 ALA A C 1
ATOM 1336 O O . ALA A 1 170 ? 19.017 10.324 -5.213 1.00 47.06 170 ALA A O 1
ATOM 1337 N N . SER A 1 171 ? 18.398 8.172 -5.182 1.00 42.34 171 SER A N 1
ATOM 1338 C CA . SER A 1 171 ? 19.121 7.838 -3.961 1.00 42.34 171 SER A CA 1
ATOM 1339 C C . SER A 1 171 ? 20.609 7.794 -4.324 1.00 42.34 171 SER A C 1
ATOM 1341 O O . SER A 1 171 ? 21.156 6.727 -4.604 1.00 42.34 171 SER A O 1
ATOM 1343 N N . ASP A 1 172 ? 21.234 8.964 -4.422 1.00 29.89 172 ASP A N 1
ATOM 1344 C CA . ASP A 1 172 ? 22.674 9.124 -4.503 1.00 29.89 172 ASP A CA 1
ATOM 1345 C C . ASP A 1 172 ? 23.257 8.686 -3.162 1.00 29.89 172 ASP A C 1
ATOM 1347 O O . ASP A 1 172 ? 22.854 9.126 -2.083 1.00 29.89 172 ASP A O 1
ATOM 1351 N N . ALA A 1 173 ? 24.189 7.744 -3.222 1.00 38.16 173 ALA A N 1
ATOM 1352 C CA . ALA A 1 173 ? 24.836 7.219 -2.039 1.00 38.16 173 ALA A CA 1
ATOM 1353 C C . ALA A 1 173 ? 25.889 8.207 -1.495 1.00 38.16 173 ALA A C 1
ATOM 1355 O O . ALA A 1 173 ? 26.875 8.490 -2.167 1.00 38.16 173 ALA A O 1
ATOM 1356 N N . SER A 1 174 ? 25.727 8.561 -0.210 1.00 38.94 174 SER A N 1
ATOM 1357 C CA . SER A 1 174 ? 26.763 8.891 0.790 1.00 38.94 174 SER A CA 1
ATOM 1358 C C . SER A 1 174 ? 27.558 10.202 0.657 1.00 38.94 174 SER A C 1
ATOM 1360 O O . SER A 1 174 ? 28.474 10.280 -0.152 1.00 38.94 174 SER A O 1
ATOM 1362 N N . THR A 1 175 ? 27.420 11.106 1.645 1.00 29.59 175 THR A N 1
ATOM 1363 C CA . THR A 1 175 ? 28.529 11.480 2.564 1.00 29.59 175 THR A CA 1
ATOM 1364 C C . THR A 1 175 ? 27.989 12.121 3.859 1.00 29.59 175 THR A C 1
ATOM 1366 O O . THR A 1 175 ? 27.408 13.200 3.824 1.00 29.59 175 THR A O 1
ATOM 1369 N N . GLY A 1 176 ? 28.220 11.489 5.013 1.00 26.83 176 GLY A N 1
ATOM 1370 C CA . GLY A 1 176 ? 28.017 12.084 6.342 1.00 26.83 176 GLY A CA 1
ATOM 1371 C C . GLY A 1 176 ? 28.185 11.033 7.450 1.00 26.83 176 GLY A C 1
ATOM 1372 O O . GLY A 1 176 ? 27.639 9.940 7.301 1.00 26.83 176 GLY A O 1
ATOM 1373 N N . PRO A 1 177 ? 28.953 11.284 8.529 1.00 31.84 177 PRO A N 1
ATOM 1374 C CA . PRO A 1 177 ? 29.143 10.297 9.585 1.00 31.84 177 PRO A CA 1
ATOM 1375 C C . PRO A 1 177 ? 27.862 10.204 10.419 1.00 31.84 177 PRO A C 1
ATOM 1377 O O . PRO A 1 177 ? 27.581 11.056 11.256 1.00 31.84 177 PRO A O 1
ATOM 1380 N N . ALA A 1 178 ? 27.063 9.170 10.165 1.00 30.59 178 ALA A N 1
ATOM 1381 C CA . ALA A 1 178 ? 25.871 8.874 10.942 1.00 30.59 178 ALA A CA 1
ATOM 1382 C C . ALA A 1 178 ? 26.263 8.181 12.256 1.00 30.59 178 ALA A C 1
ATOM 1384 O O . ALA A 1 178 ? 26.362 6.959 12.339 1.00 30.59 178 ALA A O 1
ATOM 1385 N N . THR A 1 179 ? 26.470 8.971 13.306 1.00 32.06 179 THR A N 1
ATOM 1386 C CA . THR A 1 179 ? 26.225 8.532 14.682 1.00 32.06 179 THR A CA 1
ATOM 1387 C C . THR A 1 179 ? 24.732 8.657 14.958 1.00 32.06 179 THR A C 1
ATOM 1389 O O . THR A 1 179 ? 24.271 9.674 15.462 1.00 32.06 179 THR A O 1
ATOM 1392 N N . ALA A 1 180 ? 23.977 7.634 14.584 1.00 32.72 180 ALA A N 1
ATOM 1393 C CA . ALA A 1 180 ? 22.691 7.304 15.181 1.00 32.72 180 ALA A CA 1
ATOM 1394 C C . ALA A 1 180 ? 22.380 5.867 14.778 1.00 32.72 180 ALA A C 1
ATOM 1396 O O . ALA A 1 180 ? 22.338 5.531 13.596 1.00 32.72 180 ALA A O 1
ATOM 1397 N N . SER A 1 181 ? 22.234 5.020 15.784 1.00 34.03 181 SER A N 1
ATOM 1398 C CA . SER A 1 181 ? 21.900 3.607 15.705 1.00 34.03 181 SER A CA 1
ATOM 1399 C C . SER A 1 181 ? 20.523 3.435 15.055 1.00 34.03 181 SER A C 1
ATOM 1401 O O . SER A 1 181 ? 19.509 3.315 15.733 1.00 34.03 181 SER A O 1
ATOM 1403 N N . ALA A 1 182 ? 20.468 3.459 13.726 1.00 30.39 182 ALA A N 1
ATOM 1404 C CA . ALA A 1 182 ? 19.346 2.914 12.986 1.00 30.39 182 ALA A CA 1
ATOM 1405 C C . ALA A 1 182 ? 19.559 1.402 12.931 1.00 30.39 182 ALA A C 1
ATOM 1407 O O . ALA A 1 182 ? 20.428 0.912 12.205 1.00 30.39 182 ALA A O 1
ATOM 1408 N N . GLU A 1 183 ? 18.808 0.665 13.747 1.00 32.62 183 GLU A N 1
ATOM 1409 C CA . GLU A 1 183 ? 18.691 -0.777 13.577 1.00 32.62 183 GLU A CA 1
ATOM 1410 C C . GLU A 1 183 ? 18.328 -1.076 12.112 1.00 32.62 183 GLU A C 1
ATOM 1412 O O . GLU A 1 183 ? 17.494 -0.369 11.533 1.00 32.62 183 GLU A O 1
ATOM 1417 N N . PRO A 1 184 ? 18.953 -2.083 11.475 1.00 38.38 184 PRO A N 1
ATOM 1418 C CA . PRO A 1 184 ? 18.625 -2.435 10.105 1.00 38.38 184 PRO A CA 1
ATOM 1419 C C . PRO A 1 184 ? 17.133 -2.742 10.035 1.00 38.38 184 PRO A C 1
ATOM 1421 O O . PRO A 1 184 ? 16.637 -3.587 10.782 1.00 38.38 184 PRO A O 1
ATOM 1424 N N . GLY A 1 185 ? 16.430 -2.024 9.154 1.00 39.44 185 GLY A N 1
ATOM 1425 C CA . GLY A 1 185 ? 15.008 -2.205 8.902 1.00 39.44 185 GLY A CA 1
ATOM 1426 C C . GLY A 1 185 ? 14.717 -3.683 8.696 1.00 39.44 185 GLY A C 1
ATOM 1427 O O . GLY A 1 185 ? 15.037 -4.247 7.653 1.00 39.44 185 GLY A O 1
ATOM 1428 N N . SER A 1 186 ? 14.168 -4.307 9.738 1.00 42.97 186 SER A N 1
ATOM 1429 C CA . SER A 1 186 ? 13.744 -5.697 9.728 1.00 42.97 186 SER A CA 1
ATOM 1430 C C . SER A 1 186 ? 12.817 -5.874 8.539 1.00 42.97 186 SER A C 1
ATOM 1432 O O . SER A 1 186 ? 11.754 -5.251 8.472 1.00 42.97 186 SER A O 1
ATOM 1434 N N . ASP A 1 187 ? 13.253 -6.683 7.578 1.00 49.22 187 ASP A N 1
ATOM 1435 C CA . ASP A 1 187 ? 12.422 -7.130 6.477 1.00 49.22 187 ASP A CA 1
ATOM 1436 C C . ASP A 1 187 ? 11.261 -7.933 7.075 1.00 49.22 187 ASP A C 1
ATOM 1438 O O . ASP A 1 187 ? 11.364 -9.131 7.343 1.00 49.22 187 ASP A O 1
ATOM 1442 N N . ARG A 1 188 ? 10.154 -7.247 7.370 1.00 49.94 188 ARG A N 1
ATOM 1443 C CA . ARG A 1 188 ? 8.968 -7.835 8.003 1.00 49.94 188 ARG A CA 1
ATOM 1444 C C . ARG A 1 188 ? 8.300 -8.890 7.113 1.00 49.94 188 ARG A C 1
ATOM 1446 O O . ARG A 1 188 ? 7.516 -9.686 7.619 1.00 49.94 188 ARG A O 1
ATOM 1453 N N . GLU A 1 189 ? 8.637 -8.941 5.824 1.00 48.78 189 GLU A N 1
ATOM 1454 C CA . GLU A 1 189 ? 8.210 -9.998 4.904 1.00 48.78 189 GLU A CA 1
ATOM 1455 C C . GLU A 1 189 ? 8.994 -11.295 5.175 1.00 48.78 189 GLU A C 1
ATOM 1457 O O . GLU A 1 189 ? 8.395 -12.368 5.240 1.00 48.78 189 GLU A O 1
ATOM 1462 N N . SER A 1 190 ? 10.288 -11.197 5.520 1.00 53.75 190 SER A N 1
ATOM 1463 C CA . SER A 1 190 ? 11.078 -12.338 6.020 1.00 53.75 190 SER A CA 1
ATOM 1464 C C . SER A 1 190 ? 10.532 -12.915 7.335 1.00 53.75 190 SER A C 1
ATOM 1466 O O . SER A 1 190 ? 10.603 -14.121 7.563 1.00 53.75 190 SER A O 1
ATOM 1468 N N . VAL A 1 191 ? 9.931 -12.068 8.183 1.00 51.50 191 VAL A N 1
ATOM 1469 C CA . VAL A 1 191 ? 9.339 -12.477 9.470 1.00 51.50 191 VAL A CA 1
ATOM 1470 C C . VAL A 1 191 ? 8.083 -13.336 9.272 1.00 51.50 191 VAL A C 1
ATOM 1472 O O . VAL A 1 191 ? 7.786 -14.171 10.122 1.00 51.50 191 VAL A O 1
ATOM 1475 N N . LEU A 1 192 ? 7.369 -13.176 8.153 1.00 53.09 192 LEU A N 1
ATOM 1476 C CA . LEU A 1 192 ? 6.179 -13.968 7.817 1.00 53.09 192 LEU A CA 1
ATOM 1477 C C . LEU A 1 192 ? 6.481 -15.147 6.880 1.00 53.09 192 LEU A C 1
ATOM 1479 O O . LEU A 1 192 ? 5.705 -16.100 6.847 1.00 53.09 192 LEU A O 1
ATOM 1483 N N . ALA A 1 193 ? 7.607 -15.119 6.160 1.00 63.41 193 ALA A N 1
ATOM 1484 C CA . ALA A 1 193 ? 8.011 -16.182 5.237 1.00 63.41 193 ALA A CA 1
ATOM 1485 C C . ALA A 1 193 ? 8.185 -17.549 5.924 1.00 63.41 193 ALA A C 1
ATOM 1487 O O . ALA A 1 193 ? 7.922 -18.583 5.317 1.00 63.41 193 ALA A O 1
ATOM 1488 N N . ALA A 1 194 ? 8.589 -17.556 7.199 1.00 69.38 194 ALA A N 1
ATOM 1489 C CA . ALA A 1 194 ? 8.760 -18.774 7.993 1.00 69.38 194 ALA A CA 1
ATOM 1490 C C . ALA A 1 194 ? 7.454 -19.298 8.636 1.00 69.38 194 ALA A C 1
ATOM 1492 O O . ALA A 1 194 ? 7.483 -20.298 9.349 1.00 69.38 194 ALA A O 1
ATOM 1493 N N . GLY A 1 195 ? 6.312 -18.643 8.392 1.00 78.25 195 GLY A N 1
ATOM 1494 C CA . GLY A 1 195 ? 5.013 -19.017 8.955 1.00 78.25 195 GLY A CA 1
ATOM 1495 C C . GLY A 1 195 ? 4.728 -18.426 10.343 1.00 78.25 195 GLY A C 1
ATOM 1496 O O . GLY A 1 195 ? 5.613 -17.915 11.033 1.00 78.25 195 GLY A O 1
ATOM 1497 N N . ALA A 1 196 ? 3.453 -18.483 10.748 1.00 77.19 196 ALA A N 1
ATOM 1498 C CA . ALA A 1 196 ? 2.963 -17.871 11.988 1.00 77.19 196 ALA A CA 1
ATOM 1499 C C . ALA A 1 196 ? 3.620 -18.459 13.249 1.00 77.19 196 ALA A C 1
ATOM 1501 O O . ALA A 1 196 ? 3.960 -17.709 14.159 1.00 77.19 196 ALA A O 1
ATOM 1502 N N . GLU A 1 197 ? 3.878 -19.769 13.274 1.00 83.19 197 GLU A N 1
ATOM 1503 C CA . GLU A 1 197 ? 4.522 -20.440 14.412 1.00 83.19 197 GLU A CA 1
ATOM 1504 C C . GLU A 1 197 ? 5.959 -19.950 14.638 1.00 83.19 197 GLU A C 1
ATOM 1506 O O . GLU A 1 197 ? 6.337 -19.624 15.762 1.00 83.19 197 GLU A O 1
ATOM 1511 N N . ALA A 1 198 ? 6.757 -19.833 13.571 1.00 78.12 198 ALA A N 1
ATOM 1512 C CA . ALA A 1 198 ? 8.134 -19.351 13.662 1.00 78.12 198 ALA A CA 1
ATOM 1513 C C . ALA A 1 198 ? 8.193 -17.872 14.073 1.00 78.12 198 ALA A C 1
ATOM 1515 O O . ALA A 1 198 ? 9.048 -17.475 14.870 1.00 78.12 198 ALA A O 1
ATOM 1516 N N . ARG A 1 199 ? 7.255 -17.059 13.569 1.00 81.62 199 ARG A N 1
ATOM 1517 C CA . ARG A 1 199 ? 7.066 -15.675 14.014 1.00 81.62 199 ARG A CA 1
ATOM 1518 C C . ARG A 1 199 ? 6.770 -15.625 15.512 1.00 81.62 199 ARG A C 1
ATOM 1520 O O . ARG A 1 199 ? 7.440 -14.882 16.225 1.00 81.62 199 ARG A O 1
ATOM 1527 N N . ASP A 1 200 ? 5.800 -16.403 15.984 1.00 85.44 200 ASP A N 1
ATOM 1528 C CA . ASP A 1 200 ? 5.353 -16.378 17.383 1.00 85.44 200 ASP A CA 1
ATOM 1529 C C . ASP A 1 200 ? 6.445 -16.864 18.329 1.00 85.44 200 ASP A C 1
ATOM 1531 O O . ASP A 1 200 ? 6.664 -16.261 19.378 1.00 85.44 200 ASP A O 1
ATOM 1535 N N . ALA A 1 201 ? 7.193 -17.894 17.927 1.00 87.25 201 ALA A N 1
ATOM 1536 C CA . ALA A 1 201 ? 8.364 -18.365 18.656 1.00 87.25 201 ALA A CA 1
ATOM 1537 C C . ALA A 1 201 ? 9.445 -17.280 18.761 1.00 87.25 201 ALA A C 1
ATOM 1539 O O . ALA A 1 201 ? 9.997 -17.065 19.840 1.00 87.25 201 ALA A O 1
ATOM 1540 N N . LYS A 1 202 ? 9.720 -16.554 17.669 1.00 84.69 202 LYS A N 1
ATOM 1541 C CA . LYS A 1 202 ? 10.698 -15.459 17.665 1.00 84.69 202 LYS A CA 1
ATOM 1542 C C . LYS A 1 202 ? 10.261 -14.302 18.562 1.00 84.69 202 LYS A C 1
ATOM 1544 O O . LYS A 1 202 ? 11.067 -13.827 19.354 1.00 84.69 202 LYS A O 1
ATOM 1549 N N . VAL A 1 203 ? 9.003 -13.867 18.455 1.00 83.88 203 VAL A N 1
ATOM 1550 C CA . VAL A 1 203 ? 8.442 -12.795 19.296 1.00 83.88 203 VAL A CA 1
ATOM 1551 C C . VAL A 1 203 ? 8.523 -13.189 20.770 1.00 83.88 203 VAL A C 1
ATOM 1553 O O . VAL A 1 203 ? 9.089 -12.440 21.561 1.00 83.88 203 VAL A O 1
ATOM 1556 N N . ARG A 1 204 ? 8.058 -14.394 21.122 1.00 90.31 204 ARG A N 1
ATOM 1557 C CA . ARG A 1 204 ? 8.139 -14.931 22.488 1.00 90.31 204 ARG A CA 1
ATOM 1558 C C . ARG A 1 204 ? 9.573 -14.946 23.012 1.00 90.31 204 ARG A C 1
ATOM 1560 O O . ARG A 1 204 ? 9.815 -14.473 24.113 1.00 90.31 204 ARG A O 1
ATOM 1567 N N . ALA A 1 205 ? 10.530 -15.436 22.221 1.00 89.00 205 ALA A N 1
ATOM 1568 C CA . ALA A 1 205 ? 11.932 -15.493 22.630 1.00 89.00 205 ALA A CA 1
ATOM 1569 C C . ALA A 1 205 ? 12.532 -14.098 22.870 1.00 89.00 205 ALA A C 1
ATOM 1571 O O . ALA A 1 205 ? 13.254 -13.899 23.844 1.00 89.00 205 ALA A O 1
ATOM 1572 N N . SER A 1 206 ? 12.228 -13.123 22.006 1.00 87.00 206 SER A N 1
ATOM 1573 C CA . SER A 1 206 ? 12.727 -11.752 22.156 1.00 87.00 206 SER A CA 1
ATOM 1574 C C . SER A 1 206 ? 12.181 -11.066 23.408 1.00 87.00 206 SER A C 1
ATOM 1576 O O . SER A 1 206 ? 12.964 -10.475 24.146 1.00 87.00 206 SER A O 1
ATOM 1578 N N . TYR A 1 207 ? 10.875 -11.167 23.672 1.00 86.38 207 TYR A N 1
ATOM 1579 C CA . TYR A 1 207 ? 10.275 -10.583 24.876 1.00 86.38 207 TYR A CA 1
ATOM 1580 C C . TYR A 1 207 ? 10.680 -11.338 26.147 1.00 86.38 207 TYR A C 1
ATOM 1582 O O . TYR A 1 207 ? 10.987 -10.702 27.154 1.00 86.38 207 TYR A O 1
ATOM 1590 N N . GLY A 1 208 ? 10.782 -12.669 26.093 1.00 89.62 208 GLY A N 1
ATOM 1591 C CA . GLY A 1 208 ? 11.216 -13.483 27.231 1.00 89.62 208 GLY A CA 1
ATOM 1592 C C . GLY A 1 208 ? 12.642 -13.152 27.670 1.00 89.62 208 GLY A C 1
ATOM 1593 O O . GLY A 1 208 ? 12.906 -12.998 28.859 1.00 89.62 208 GLY A O 1
ATOM 1594 N N . ALA A 1 209 ? 13.548 -12.923 26.713 1.00 90.50 209 ALA A N 1
ATOM 1595 C CA . ALA A 1 209 ? 14.941 -12.575 26.995 1.00 90.50 209 ALA A CA 1
ATOM 1596 C C . ALA A 1 209 ? 15.118 -11.244 27.750 1.00 90.50 209 ALA A C 1
ATOM 1598 O O . ALA A 1 209 ? 16.136 -11.058 28.417 1.00 90.50 209 ALA A O 1
ATOM 1599 N N . VAL A 1 210 ? 14.158 -10.319 27.649 1.00 88.81 210 VAL A N 1
ATOM 1600 C CA . VAL A 1 210 ? 14.239 -8.985 28.271 1.00 88.81 210 VAL A CA 1
ATOM 1601 C C . VAL A 1 210 ? 13.246 -8.782 29.416 1.00 88.81 210 VAL A C 1
ATOM 1603 O O . VAL A 1 210 ? 13.271 -7.721 30.036 1.00 88.81 210 VAL A O 1
ATOM 1606 N N . ALA A 1 211 ? 12.410 -9.775 29.737 1.00 88.56 211 ALA A N 1
ATOM 1607 C CA . ALA A 1 211 ? 11.288 -9.639 30.669 1.00 88.56 211 ALA A CA 1
ATOM 1608 C C . ALA A 1 211 ? 11.689 -9.050 32.033 1.00 88.56 211 ALA A C 1
ATOM 1610 O O . ALA A 1 211 ? 11.078 -8.089 32.492 1.00 88.56 211 ALA A O 1
ATOM 1611 N N . ALA A 1 212 ? 12.760 -9.553 32.655 1.00 88.56 212 ALA A N 1
ATOM 1612 C CA . ALA A 1 212 ? 13.221 -9.060 33.956 1.00 88.56 212 ALA A CA 1
ATOM 1613 C C . ALA A 1 212 ? 13.715 -7.600 33.913 1.00 88.56 212 ALA A C 1
ATOM 1615 O O . ALA A 1 212 ? 13.421 -6.817 34.815 1.00 88.56 212 ALA A O 1
ATOM 1616 N N . ALA A 1 213 ? 14.446 -7.219 32.859 1.00 85.94 213 ALA A N 1
ATOM 1617 C CA . ALA A 1 213 ? 14.916 -5.844 32.682 1.00 85.94 213 ALA A CA 1
ATOM 1618 C C . ALA A 1 213 ? 13.748 -4.888 32.396 1.00 85.94 213 ALA A C 1
ATOM 1620 O O . ALA A 1 213 ? 13.718 -3.774 32.914 1.00 85.94 213 ALA A O 1
ATOM 1621 N N . TYR A 1 214 ? 12.778 -5.350 31.606 1.00 81.88 214 TYR A N 1
ATOM 1622 C CA . TYR A 1 214 ? 11.561 -4.617 31.277 1.00 81.88 214 TYR A CA 1
ATOM 1623 C C . TYR A 1 214 ? 10.693 -4.386 32.520 1.00 81.88 214 TYR A C 1
ATOM 1625 O O . TYR A 1 214 ? 10.285 -3.259 32.779 1.00 81.88 214 TYR A O 1
ATOM 1633 N N . ALA A 1 215 ? 10.492 -5.422 33.342 1.00 85.94 215 ALA A N 1
ATOM 1634 C CA . ALA A 1 215 ? 9.790 -5.315 34.617 1.00 85.94 215 ALA A CA 1
ATOM 1635 C C . ALA A 1 215 ? 10.456 -4.280 35.531 1.00 85.94 215 ALA A C 1
ATOM 1637 O O . ALA A 1 215 ? 9.809 -3.329 35.948 1.00 85.94 215 ALA A O 1
ATOM 1638 N N . ALA A 1 216 ? 11.769 -4.391 35.758 1.00 84.06 216 ALA A N 1
ATOM 1639 C CA . ALA A 1 216 ? 12.501 -3.464 36.622 1.00 84.06 216 ALA A CA 1
ATOM 1640 C C . ALA A 1 216 ? 12.410 -1.992 36.177 1.00 84.06 216 ALA A C 1
ATOM 1642 O O . ALA A 1 216 ? 12.466 -1.101 37.022 1.00 84.06 216 ALA A O 1
ATOM 1643 N N . ALA A 1 217 ? 12.283 -1.733 34.874 1.00 82.56 217 ALA A N 1
ATOM 1644 C CA . ALA A 1 217 ? 12.168 -0.381 34.338 1.00 82.56 217 ALA A CA 1
ATOM 1645 C C . ALA A 1 217 ? 10.758 0.219 34.479 1.00 82.56 217 ALA A C 1
ATOM 1647 O O . ALA A 1 217 ? 10.642 1.439 34.571 1.00 82.56 217 ALA A O 1
ATOM 1648 N N . LEU A 1 218 ? 9.707 -0.611 34.487 1.00 78.94 218 LEU A N 1
ATOM 1649 C CA . LEU A 1 218 ? 8.317 -0.155 34.343 1.00 78.94 218 LEU A CA 1
ATOM 1650 C C . LEU A 1 218 ? 7.439 -0.336 35.584 1.00 78.94 218 LEU A C 1
ATOM 1652 O O . LEU A 1 218 ? 6.334 0.196 35.611 1.00 78.94 218 LEU A O 1
ATOM 1656 N N . THR A 1 219 ? 7.902 -1.044 36.620 1.00 72.38 219 THR A N 1
ATOM 1657 C CA . THR A 1 219 ? 7.104 -1.310 37.835 1.00 72.38 219 THR A CA 1
ATOM 1658 C C . THR A 1 219 ? 6.437 -0.056 38.415 1.00 72.38 219 THR A C 1
ATOM 1660 O O . THR A 1 219 ? 5.278 -0.111 38.814 1.00 72.38 219 THR A O 1
ATOM 1663 N N . ASP A 1 220 ? 7.136 1.083 38.413 1.00 77.25 220 ASP A N 1
ATOM 1664 C CA . ASP A 1 220 ? 6.670 2.317 39.061 1.00 77.25 220 ASP A CA 1
ATOM 1665 C C . ASP A 1 220 ? 6.175 3.381 38.066 1.00 77.25 220 ASP A C 1
ATOM 1667 O O . ASP A 1 220 ? 6.110 4.564 38.413 1.00 77.25 220 ASP A O 1
ATOM 1671 N N . GLU A 1 221 ? 5.908 3.010 36.813 1.00 81.06 221 GLU A N 1
ATOM 1672 C CA . GLU A 1 221 ? 5.629 3.969 35.735 1.00 81.06 221 GLU A CA 1
ATOM 1673 C C . GLU A 1 221 ? 4.250 4.634 35.868 1.00 81.06 221 GLU A C 1
ATOM 1675 O O . GLU A 1 221 ? 4.087 5.798 35.513 1.00 81.06 221 GLU A O 1
ATOM 1680 N N . LEU A 1 222 ? 3.269 3.913 36.420 1.00 78.75 222 LEU A N 1
ATOM 1681 C CA . LEU A 1 222 ? 1.906 4.409 36.663 1.00 78.75 222 LEU A CA 1
ATOM 1682 C C . LEU A 1 222 ? 1.706 4.972 38.080 1.00 78.75 222 LEU A C 1
ATOM 1684 O O . LEU A 1 222 ? 0.608 5.403 38.432 1.00 78.75 222 LEU A O 1
ATOM 1688 N N . LEU A 1 223 ? 2.756 4.959 38.905 1.00 76.25 223 LEU A N 1
ATOM 1689 C CA . LEU A 1 223 ? 2.741 5.525 40.252 1.00 76.25 223 LEU A CA 1
ATOM 1690 C C . LEU A 1 223 ? 3.165 7.000 40.231 1.00 76.25 223 LEU A C 1
ATOM 1692 O O . LEU A 1 223 ? 3.815 7.469 39.296 1.00 76.25 223 LEU A O 1
ATOM 1696 N N . ASP A 1 224 ? 2.816 7.724 41.296 1.00 76.50 224 ASP A N 1
ATOM 1697 C CA . ASP A 1 224 ? 3.248 9.106 41.553 1.00 76.50 224 ASP A CA 1
ATOM 1698 C C . ASP A 1 224 ? 2.963 10.103 40.412 1.00 76.50 224 ASP A C 1
ATOM 1700 O O . ASP A 1 224 ? 3.731 11.040 40.196 1.00 76.50 224 ASP A O 1
ATOM 1704 N N . ASP A 1 225 ? 1.862 9.902 39.680 1.00 71.56 225 ASP A N 1
ATOM 1705 C CA . ASP A 1 225 ? 1.401 10.789 38.598 1.00 71.56 225 ASP A CA 1
ATOM 1706 C C . ASP A 1 225 ? 2.432 10.990 37.464 1.00 71.56 225 ASP A C 1
ATOM 1708 O O . ASP A 1 225 ? 2.410 11.984 36.740 1.00 71.56 225 ASP A O 1
ATOM 1712 N N . LYS A 1 226 ? 3.355 10.034 37.282 1.00 80.50 226 LYS A N 1
ATOM 1713 C CA . LYS A 1 226 ? 4.371 10.080 36.212 1.00 80.50 226 LYS A CA 1
ATOM 1714 C C . LYS A 1 226 ? 3.763 9.992 34.809 1.00 80.50 226 LYS A C 1
ATOM 1716 O O . LYS A 1 226 ? 4.388 10.450 33.855 1.00 80.50 226 LYS A O 1
ATOM 1721 N N . GLN A 1 227 ? 2.563 9.423 34.701 1.00 85.50 227 GLN A N 1
ATOM 1722 C CA . GLN A 1 227 ? 1.826 9.202 33.457 1.00 85.50 227 GLN A CA 1
ATOM 1723 C C . GLN A 1 227 ? 0.350 9.620 33.608 1.00 85.50 227 GLN A C 1
ATOM 1725 O O . GLN A 1 227 ? -0.537 8.773 33.735 1.00 85.50 227 GLN A O 1
ATOM 1730 N N . PRO A 1 228 ? 0.073 10.938 33.656 1.00 87.00 228 PRO A N 1
ATOM 1731 C CA . PRO A 1 228 ? -1.246 11.470 34.007 1.00 87.00 228 PRO A CA 1
ATOM 1732 C C . PRO A 1 228 ? -2.310 11.227 32.929 1.00 87.00 228 PRO A C 1
ATOM 1734 O O . PRO A 1 228 ? -3.507 11.228 33.215 1.00 87.00 228 PRO A O 1
ATOM 1737 N N . PHE A 1 229 ? -1.906 11.056 31.667 1.00 90.69 229 PHE A N 1
ATOM 1738 C CA . PHE A 1 229 ? -2.848 10.769 30.590 1.00 90.69 229 PHE A CA 1
ATOM 1739 C C . PHE A 1 229 ? -3.259 9.294 30.602 1.00 90.69 229 PHE A C 1
ATOM 1741 O O . PHE A 1 229 ? -4.437 8.973 30.461 1.00 90.69 229 PHE A O 1
ATOM 1748 N N . GLU A 1 230 ? -2.300 8.403 30.815 1.00 91.56 230 GLU A N 1
ATOM 1749 C CA . GLU A 1 230 ? -2.477 6.959 30.864 1.00 91.56 230 GLU A CA 1
ATOM 1750 C C . GLU A 1 230 ? -3.373 6.578 32.042 1.00 91.56 230 GLU A C 1
ATOM 1752 O O . GLU A 1 230 ? -4.374 5.887 31.849 1.00 91.56 230 GLU A O 1
ATOM 1757 N N . THR A 1 231 ? -3.093 7.102 33.239 1.00 90.62 231 THR A N 1
ATOM 1758 C CA . THR A 1 231 ? -3.944 6.890 34.420 1.00 90.62 231 THR A CA 1
ATOM 1759 C C . THR A 1 231 ? -5.347 7.458 34.215 1.00 90.62 231 THR A C 1
ATOM 1761 O O . THR A 1 231 ? -6.323 6.776 34.515 1.00 90.62 231 THR A O 1
ATOM 1764 N N . TRP A 1 232 ? -5.492 8.628 33.580 1.00 93.19 232 TRP A N 1
ATOM 1765 C CA . TRP A 1 232 ? -6.808 9.175 33.223 1.00 93.19 232 TRP A CA 1
ATOM 1766 C C . TRP A 1 232 ? -7.607 8.261 32.278 1.00 93.19 232 TRP A C 1
ATOM 1768 O O . TRP A 1 232 ? -8.831 8.148 32.410 1.00 93.19 232 TRP A O 1
ATOM 1778 N N . VAL A 1 233 ? -6.949 7.601 31.317 1.00 94.69 233 VAL A N 1
ATOM 1779 C CA . VAL A 1 233 ? -7.602 6.610 30.444 1.00 94.69 233 VAL A CA 1
ATOM 1780 C C . VAL A 1 233 ? -8.003 5.377 31.251 1.00 94.69 233 VAL A C 1
ATOM 1782 O O . VAL A 1 233 ? -9.138 4.910 31.123 1.00 94.69 233 VAL A O 1
ATOM 1785 N N . LEU A 1 234 ? -7.112 4.864 32.100 1.00 93.88 234 LEU A N 1
ATOM 1786 C CA . LEU A 1 234 ? -7.387 3.700 32.944 1.00 93.88 234 LEU A CA 1
ATOM 1787 C C . LEU A 1 234 ? -8.549 3.969 33.911 1.00 93.88 234 LEU A C 1
ATOM 1789 O O . LEU A 1 234 ? -9.427 3.120 34.046 1.00 93.88 234 LEU A O 1
ATOM 1793 N N . ASP A 1 235 ? -8.660 5.176 34.464 1.00 92.69 235 ASP A N 1
ATOM 1794 C CA . ASP A 1 235 ? -9.795 5.602 35.292 1.00 92.69 235 ASP A CA 1
ATOM 1795 C C . ASP A 1 235 ? -11.133 5.520 34.546 1.00 92.69 235 ASP A C 1
ATOM 1797 O O . ASP A 1 235 ? -12.168 5.194 35.133 1.00 92.69 235 ASP A O 1
ATOM 1801 N N . ARG A 1 236 ? -11.152 5.798 33.234 1.00 94.44 236 ARG A N 1
ATOM 1802 C CA . ARG A 1 236 ? -12.361 5.618 32.410 1.00 94.44 236 ARG A CA 1
ATOM 1803 C C . ARG A 1 236 ? -12.707 4.146 32.232 1.00 94.44 236 ARG A C 1
ATOM 1805 O O . ARG A 1 236 ? -13.891 3.813 32.253 1.00 94.44 236 ARG A O 1
ATOM 1812 N N . VAL A 1 237 ? -11.703 3.284 32.075 1.00 94.50 237 VAL A N 1
ATOM 1813 C CA . VAL A 1 237 ? -11.899 1.829 32.002 1.00 94.50 237 VAL A CA 1
ATOM 1814 C C . VAL A 1 237 ? -12.461 1.310 33.322 1.00 94.50 237 VAL A C 1
ATOM 1816 O O . VAL A 1 237 ? -13.463 0.603 33.306 1.00 94.50 237 VAL A O 1
ATOM 1819 N N . ILE A 1 238 ? -11.892 1.727 34.456 1.00 94.69 238 ILE A N 1
ATOM 1820 C CA . ILE A 1 238 ? -12.360 1.362 35.801 1.00 94.69 238 ILE A CA 1
ATOM 1821 C C . ILE A 1 238 ? -13.806 1.821 36.009 1.00 94.69 238 ILE A C 1
ATOM 1823 O O . ILE A 1 238 ? -14.658 1.027 36.402 1.00 94.69 238 ILE A O 1
ATOM 1827 N N . ALA A 1 239 ? -14.114 3.079 35.684 1.00 93.75 239 ALA A N 1
ATOM 1828 C CA . ALA A 1 239 ? -15.466 3.617 35.821 1.00 93.75 239 ALA A CA 1
ATOM 1829 C C . ALA A 1 239 ? -16.488 2.869 34.951 1.00 93.75 239 ALA A C 1
ATOM 1831 O O . ALA A 1 239 ? -17.620 2.661 35.378 1.00 93.75 239 ALA A O 1
ATOM 1832 N N . HIS A 1 240 ? -16.098 2.456 33.742 1.00 93.75 240 HIS A N 1
ATOM 1833 C CA . HIS A 1 240 ? -16.958 1.657 32.874 1.00 93.75 240 HIS A CA 1
ATOM 1834 C C . HIS A 1 240 ? -17.144 0.230 33.404 1.00 93.75 240 HIS A C 1
ATOM 1836 O O . HIS A 1 240 ? -18.264 -0.273 33.421 1.00 93.75 240 HIS A O 1
ATOM 1842 N N . ALA A 1 241 ? -16.069 -0.402 33.878 1.00 93.56 241 ALA A N 1
ATOM 1843 C CA . ALA A 1 241 ? -16.100 -1.746 34.447 1.00 93.56 241 ALA A CA 1
ATOM 1844 C C . ALA A 1 241 ? -16.952 -1.827 35.725 1.00 93.56 241 ALA A C 1
ATOM 1846 O O . ALA A 1 241 ? -17.562 -2.861 35.981 1.00 93.56 241 ALA A O 1
ATOM 1847 N N . ALA A 1 242 ? -17.035 -0.735 36.490 1.00 92.50 242 ALA A N 1
ATOM 1848 C CA . ALA A 1 242 ? -17.845 -0.630 37.701 1.00 92.50 242 ALA A CA 1
ATOM 1849 C C . ALA A 1 242 ? -19.343 -0.356 37.448 1.00 92.50 242 ALA A C 1
ATOM 1851 O O . ALA A 1 242 ? -20.123 -0.346 38.401 1.00 92.50 242 ALA A O 1
ATOM 1852 N N . ASP A 1 243 ? -19.769 -0.106 36.204 1.00 92.88 243 ASP A N 1
ATOM 1853 C CA . ASP A 1 243 ? -21.179 0.159 35.901 1.00 92.88 243 ASP A CA 1
ATOM 1854 C C . ASP A 1 243 ? -22.044 -1.086 36.167 1.00 92.88 243 ASP A C 1
ATOM 1856 O O . ASP A 1 243 ? -21.869 -2.130 35.546 1.00 92.88 243 ASP A O 1
ATOM 1860 N N . GLU A 1 244 ? -23.034 -0.977 37.054 1.00 88.81 244 GLU A N 1
ATOM 1861 C CA . GLU A 1 244 ? -23.857 -2.125 37.476 1.00 88.81 244 GLU A CA 1
ATOM 1862 C C . GLU A 1 244 ? -24.680 -2.764 36.341 1.00 88.81 244 GLU A C 1
ATOM 1864 O O . GLU A 1 244 ? -25.156 -3.892 36.472 1.00 88.81 244 GLU A O 1
ATOM 1869 N N . ARG A 1 245 ? -24.905 -2.045 35.234 1.00 89.69 245 ARG A N 1
ATOM 1870 C CA . ARG A 1 245 ? -25.743 -2.504 34.117 1.00 89.69 245 ARG A CA 1
ATOM 1871 C C . ARG A 1 245 ? -24.938 -3.033 32.937 1.00 89.69 245 ARG A C 1
ATOM 1873 O O . ARG A 1 245 ? -25.470 -3.832 32.168 1.00 89.69 245 ARG A O 1
ATOM 1880 N N . THR A 1 246 ? -23.733 -2.515 32.735 1.00 89.00 246 THR A N 1
ATOM 1881 C CA . THR A 1 246 ? -22.928 -2.713 31.520 1.00 89.00 246 THR A CA 1
ATOM 1882 C C . THR A 1 246 ? -21.477 -3.091 31.795 1.00 89.00 246 THR A C 1
ATOM 1884 O O . THR A 1 246 ? -20.787 -3.494 30.862 1.00 89.00 246 THR A O 1
ATOM 1887 N N . GLY A 1 247 ? -21.034 -2.984 33.046 1.00 88.81 247 GLY A N 1
ATOM 1888 C CA . GLY A 1 247 ? -19.691 -3.319 33.492 1.00 88.81 247 GLY A CA 1
ATOM 1889 C C . GLY A 1 247 ? -19.442 -4.821 33.623 1.00 88.81 247 GLY A C 1
ATOM 1890 O O . GLY A 1 247 ? -20.314 -5.660 33.374 1.00 88.81 247 GLY A O 1
ATOM 1891 N N . GLY A 1 248 ? -18.212 -5.164 33.997 1.00 93.62 248 GLY A N 1
ATOM 1892 C CA . GLY A 1 248 ? -17.739 -6.539 34.098 1.00 93.62 248 GLY A CA 1
ATOM 1893 C C . GLY A 1 248 ? -16.214 -6.636 34.210 1.00 93.62 248 GLY A C 1
ATOM 1894 O O . GLY A 1 248 ? -15.537 -5.609 34.300 1.00 93.62 248 GLY A O 1
ATOM 1895 N N . PRO A 1 249 ? -15.667 -7.865 34.196 1.00 95.56 249 PRO A N 1
ATOM 1896 C CA . PRO A 1 249 ? -14.232 -8.100 34.312 1.00 95.56 249 PRO A CA 1
ATOM 1897 C C . PRO A 1 249 ? -13.428 -7.437 33.190 1.00 95.56 249 PRO A C 1
ATOM 1899 O O . PRO A 1 249 ? -13.872 -7.368 32.040 1.00 95.56 249 PRO A O 1
ATOM 1902 N N . VAL A 1 250 ? -12.213 -6.996 33.513 1.00 96.31 250 VAL A N 1
ATOM 1903 C CA . VAL A 1 250 ? -11.285 -6.351 32.578 1.00 96.31 250 VAL A CA 1
ATOM 1904 C C . VAL A 1 250 ? -10.172 -7.327 32.212 1.00 96.31 250 VAL A C 1
ATOM 1906 O O . VAL A 1 250 ? -9.523 -7.888 33.090 1.00 96.31 250 VAL A O 1
ATOM 1909 N N . VAL A 1 251 ? -9.924 -7.513 30.914 1.00 96.31 251 VAL A N 1
ATOM 1910 C CA . VAL A 1 251 ? -8.804 -8.331 30.427 1.00 96.31 251 VAL A CA 1
ATOM 1911 C C . VAL A 1 251 ? -7.772 -7.443 29.745 1.00 96.31 251 VAL A C 1
ATOM 1913 O O . VAL A 1 251 ? -8.078 -6.792 28.746 1.00 96.31 251 VAL A O 1
ATOM 1916 N N . GLU A 1 252 ? -6.544 -7.449 30.258 1.00 94.38 252 GLU A N 1
ATOM 1917 C CA . GLU A 1 252 ? -5.399 -6.796 29.624 1.00 94.38 252 GLU A CA 1
ATOM 1918 C C . GLU A 1 252 ? -4.656 -7.804 28.738 1.00 94.38 252 GLU A C 1
ATOM 1920 O O . GLU A 1 252 ? -4.076 -8.774 29.228 1.00 94.38 252 GLU A O 1
ATOM 1925 N N . VAL A 1 253 ? -4.680 -7.587 27.420 1.00 95.56 253 VAL A N 1
ATOM 1926 C CA . VAL A 1 253 ? -4.029 -8.471 26.443 1.00 95.56 253 VAL A CA 1
ATOM 1927 C C . VAL A 1 253 ? -2.636 -7.956 26.101 1.00 95.56 253 VAL A C 1
ATOM 1929 O O . VAL A 1 253 ? -2.498 -6.852 25.584 1.00 95.56 253 VAL A O 1
ATOM 1932 N N . GLY A 1 254 ? -1.621 -8.790 26.322 1.00 92.12 254 GLY A N 1
ATOM 1933 C CA . GLY A 1 254 ? -0.219 -8.382 26.245 1.00 92.12 254 GLY A CA 1
ATOM 1934 C C . GLY A 1 254 ? 0.199 -7.592 27.481 1.00 92.12 254 GLY A C 1
ATOM 1935 O O . GLY A 1 254 ? 0.835 -6.551 27.344 1.00 92.12 254 GLY A O 1
ATOM 1936 N N . CYS A 1 255 ? -0.201 -8.055 28.670 1.00 91.94 255 CYS A N 1
ATOM 1937 C CA . CYS A 1 255 ? -0.004 -7.324 29.924 1.00 91.94 255 CYS A CA 1
ATOM 1938 C C . CYS A 1 255 ? 1.470 -7.148 30.324 1.00 91.94 255 CYS A C 1
ATOM 1940 O O . CYS A 1 255 ? 1.769 -6.426 31.277 1.00 91.94 255 CYS A O 1
ATOM 1942 N N . GLY A 1 256 ? 2.405 -7.828 29.647 1.00 91.06 256 GLY A N 1
ATOM 1943 C CA . GLY A 1 256 ? 3.823 -7.793 29.976 1.00 91.06 256 GLY A CA 1
ATOM 1944 C C . GLY A 1 256 ? 4.046 -8.135 31.456 1.00 91.06 256 GLY A C 1
ATOM 1945 O O . GLY A 1 256 ? 3.493 -9.128 31.932 1.00 91.06 256 GLY A O 1
ATOM 1946 N N . PRO A 1 257 ? 4.799 -7.313 32.213 1.00 90.69 257 PRO A N 1
ATOM 1947 C CA . PRO A 1 257 ? 5.051 -7.539 33.634 1.00 90.69 257 PRO A CA 1
ATOM 1948 C C . PRO A 1 257 ? 3.865 -7.142 34.535 1.00 90.69 257 PRO A C 1
ATOM 1950 O O . PRO A 1 257 ? 4.037 -7.003 35.738 1.00 90.69 257 PRO A O 1
ATOM 1953 N N . GLY A 1 258 ? 2.673 -6.893 33.987 1.00 91.12 258 GLY A N 1
ATOM 1954 C CA . GLY A 1 258 ? 1.426 -6.804 34.752 1.00 91.12 258 GLY A CA 1
ATOM 1955 C C . GLY A 1 258 ? 1.183 -5.510 35.534 1.00 91.12 258 GLY A C 1
ATOM 1956 O O . GLY A 1 258 ? 0.184 -5.436 36.239 1.00 91.12 258 GLY A O 1
ATOM 1957 N N . HIS A 1 259 ? 2.027 -4.481 35.412 1.00 90.00 259 HIS A N 1
ATOM 1958 C CA . HIS A 1 259 ? 1.887 -3.235 36.185 1.00 90.00 259 HIS A CA 1
ATOM 1959 C C . HIS A 1 259 ? 0.552 -2.499 35.930 1.00 90.00 259 HIS A C 1
ATOM 1961 O O . HIS A 1 259 ? -0.037 -1.954 36.862 1.00 90.00 259 HIS A O 1
ATOM 1967 N N . THR A 1 260 ? 0.028 -2.523 34.697 1.00 92.00 260 THR A N 1
ATOM 1968 C CA . THR A 1 260 ? -1.291 -1.947 34.374 1.00 92.00 260 THR A CA 1
ATOM 1969 C C . THR A 1 260 ? -2.424 -2.794 34.957 1.00 92.00 260 THR A C 1
ATOM 1971 O O . THR A 1 260 ? -3.321 -2.260 35.608 1.00 92.00 260 THR A O 1
ATOM 1974 N N . THR A 1 261 ? -2.365 -4.122 34.811 1.00 93.25 261 THR A N 1
ATOM 1975 C CA . THR A 1 261 ? -3.306 -5.053 35.458 1.00 93.25 261 THR A CA 1
ATOM 1976 C C . THR A 1 261 ? -3.332 -4.832 36.973 1.00 93.25 261 THR A C 1
ATOM 1978 O O . THR A 1 261 ? -4.409 -4.757 37.563 1.00 93.25 261 THR A O 1
ATOM 1981 N N . ALA A 1 262 ? -2.164 -4.675 37.602 1.00 90.94 262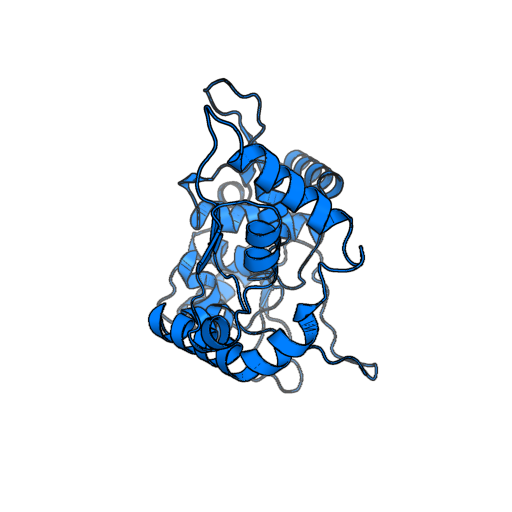 ALA A N 1
ATOM 1982 C CA . ALA A 1 262 ? -2.031 -4.409 39.030 1.00 90.94 262 ALA A CA 1
ATOM 1983 C C . ALA A 1 262 ? -2.648 -3.058 39.421 1.00 90.94 262 ALA A C 1
ATOM 1985 O O . ALA A 1 262 ? -3.372 -2.985 40.412 1.00 90.94 262 ALA A O 1
ATOM 1986 N N . TYR A 1 263 ? -2.435 -2.009 38.620 1.00 90.94 263 TYR A N 1
ATOM 1987 C CA . TYR A 1 263 ? -3.077 -0.706 38.811 1.00 90.94 263 TYR A CA 1
ATOM 1988 C C . TYR A 1 263 ? -4.611 -0.812 38.776 1.00 90.94 263 TYR A C 1
ATOM 1990 O O . TYR A 1 263 ? -5.290 -0.333 39.685 1.00 90.94 263 TYR A O 1
ATOM 1998 N N . LEU A 1 264 ? -5.163 -1.498 37.770 1.00 92.88 264 LEU A N 1
ATOM 1999 C CA . LEU A 1 264 ? -6.607 -1.718 37.630 1.00 92.88 264 LEU A CA 1
ATOM 2000 C C . LEU A 1 264 ? -7.183 -2.493 38.826 1.00 92.88 264 LEU A C 1
ATOM 2002 O O . LEU A 1 264 ? -8.223 -2.114 39.367 1.00 92.88 264 LEU A O 1
ATOM 2006 N N . ALA A 1 265 ? -6.491 -3.547 39.266 1.00 92.12 265 ALA A N 1
ATOM 2007 C CA . ALA A 1 265 ? -6.888 -4.340 40.426 1.00 92.12 265 ALA A CA 1
ATOM 2008 C C . ALA A 1 265 ? -6.823 -3.528 41.731 1.00 92.12 265 ALA A C 1
ATOM 2010 O O . ALA A 1 265 ? -7.747 -3.589 42.544 1.00 92.12 265 ALA A O 1
ATOM 2011 N N . ALA A 1 266 ? -5.776 -2.718 41.921 1.00 90.88 266 ALA A N 1
ATOM 2012 C CA . ALA A 1 266 ? -5.630 -1.834 43.078 1.00 90.88 266 ALA A CA 1
ATOM 2013 C C . ALA A 1 266 ? -6.730 -0.760 43.138 1.00 90.88 266 ALA A C 1
ATOM 2015 O O . ALA A 1 266 ? -7.151 -0.369 44.227 1.00 90.88 266 ALA A O 1
ATOM 2016 N N . ALA A 1 267 ? -7.234 -0.329 41.979 1.00 90.62 267 ALA A N 1
ATOM 2017 C CA . ALA A 1 267 ? -8.369 0.583 41.859 1.00 90.62 267 ALA A CA 1
ATOM 2018 C C . ALA A 1 267 ? -9.746 -0.105 41.993 1.00 90.62 267 ALA A C 1
ATOM 2020 O O . ALA A 1 267 ? -10.776 0.569 41.943 1.00 90.62 267 ALA A O 1
ATOM 2021 N N . GLY A 1 268 ? -9.783 -1.427 42.199 1.00 90.50 268 GLY A N 1
ATOM 2022 C CA . GLY A 1 268 ? -10.997 -2.193 42.495 1.00 90.50 268 GLY A CA 1
ATOM 2023 C C . GLY A 1 268 ? -11.663 -2.873 41.296 1.00 90.50 268 GLY A C 1
ATOM 2024 O O . GLY A 1 268 ? -12.750 -3.426 41.460 1.00 90.50 268 GLY A O 1
ATOM 2025 N N . ALA A 1 269 ? -11.050 -2.861 40.109 1.00 93.62 269 ALA A N 1
ATOM 2026 C CA . ALA A 1 269 ? -11.557 -3.621 38.968 1.00 93.62 269 ALA A CA 1
ATOM 2027 C C . ALA A 1 269 ? -11.244 -5.124 39.109 1.00 93.62 269 ALA A C 1
ATOM 2029 O O . ALA A 1 269 ? -10.172 -5.509 39.578 1.00 93.62 269 ALA A O 1
ATOM 2030 N N . GLU A 1 270 ? -12.145 -5.989 38.635 1.00 95.69 270 GLU A N 1
ATOM 2031 C CA . GLU A 1 270 ? -11.865 -7.420 38.461 1.00 95.69 270 GLU A CA 1
ATOM 2032 C C . GLU A 1 270 ? -10.984 -7.611 37.214 1.00 95.69 270 GLU A C 1
ATOM 2034 O O . GLU A 1 270 ? -11.475 -7.875 36.117 1.00 95.69 270 GLU A O 1
ATOM 2039 N N . ALA A 1 271 ? -9.678 -7.381 37.367 1.00 95.75 271 ALA A N 1
ATOM 2040 C CA . ALA A 1 271 ? -8.718 -7.355 36.267 1.00 95.75 271 ALA A CA 1
ATOM 2041 C C . ALA A 1 271 ? -7.934 -8.671 36.130 1.00 95.75 271 ALA A C 1
ATOM 2043 O O . ALA A 1 271 ? -7.502 -9.267 37.115 1.00 95.75 271 ALA A O 1
ATOM 2044 N N . THR A 1 272 ? -7.719 -9.119 34.892 1.00 96.25 272 THR A N 1
ATOM 2045 C CA . THR A 1 272 ? -6.871 -10.269 34.545 1.00 96.25 272 THR A CA 1
ATOM 2046 C C . THR A 1 272 ? -5.933 -9.906 33.399 1.00 96.25 272 THR A C 1
ATOM 2048 O O . THR A 1 272 ? -6.381 -9.501 32.327 1.00 96.25 272 THR A O 1
ATOM 2051 N N . GLY A 1 273 ? -4.633 -10.094 33.604 1.00 94.25 273 GLY A N 1
ATOM 2052 C CA . GLY A 1 273 ? -3.621 -9.935 32.564 1.00 94.25 273 GLY A CA 1
ATOM 2053 C C . GLY A 1 273 ? -3.366 -11.247 31.829 1.00 94.25 273 GLY A C 1
ATOM 2054 O O . GLY A 1 273 ? -3.296 -12.311 32.447 1.00 94.25 273 GLY A O 1
ATOM 2055 N N . ILE A 1 274 ? -3.215 -11.178 30.508 1.00 96.12 274 ILE A N 1
ATOM 2056 C CA . ILE A 1 274 ? -2.718 -12.287 29.692 1.00 96.12 274 ILE A CA 1
ATOM 2057 C C . ILE A 1 274 ? -1.528 -11.821 28.864 1.00 96.12 274 ILE A C 1
ATOM 2059 O O . ILE A 1 274 ? -1.563 -10.752 28.259 1.00 96.12 274 ILE A O 1
ATOM 2063 N N . ASP A 1 275 ? -0.493 -12.648 28.777 1.00 94.31 275 ASP A N 1
ATOM 2064 C CA . ASP A 1 275 ? 0.657 -12.388 27.919 1.00 94.31 275 ASP A CA 1
ATOM 2065 C C . ASP A 1 275 ? 1.033 -13.643 27.139 1.00 94.31 275 ASP A C 1
ATOM 2067 O O . ASP A 1 275 ? 0.831 -14.778 27.582 1.00 94.31 275 ASP A O 1
ATOM 2071 N N . LEU A 1 276 ? 1.583 -13.429 25.947 1.00 92.38 276 LEU A N 1
ATOM 2072 C CA . LEU A 1 276 ? 2.095 -14.510 25.123 1.00 92.38 276 LEU A CA 1
ATOM 2073 C C . LEU A 1 276 ? 3.301 -15.179 25.791 1.00 92.38 276 LEU A C 1
ATOM 2075 O O . LEU A 1 276 ? 3.519 -16.364 25.564 1.00 92.38 276 LEU A O 1
ATOM 2079 N N . THR A 1 277 ? 4.080 -14.447 26.581 1.00 92.50 277 THR A N 1
ATOM 2080 C CA . THR A 1 277 ? 5.399 -14.829 27.089 1.00 92.50 277 THR A CA 1
ATOM 2081 C C . THR A 1 277 ? 5.311 -15.255 28.562 1.00 92.50 277 THR A C 1
ATOM 2083 O O . THR A 1 277 ? 5.020 -14.412 29.409 1.00 92.50 277 THR A O 1
ATOM 2086 N N . PRO A 1 278 ? 5.574 -16.531 28.911 1.00 92.94 278 PRO A N 1
ATOM 2087 C CA . PRO A 1 278 ? 5.519 -16.999 30.300 1.00 92.94 278 PRO A CA 1
ATOM 2088 C C . PRO A 1 278 ? 6.422 -16.201 31.243 1.00 92.94 278 PRO A C 1
ATOM 2090 O O . PRO A 1 278 ? 6.012 -15.864 32.347 1.00 92.94 278 PRO A O 1
ATOM 2093 N N . GLU A 1 279 ? 7.610 -15.818 30.777 1.00 94.06 279 GLU A N 1
ATOM 2094 C CA . GLU A 1 279 ? 8.589 -15.050 31.544 1.00 94.06 279 GLU A CA 1
ATOM 2095 C C . GLU A 1 279 ? 8.064 -13.659 31.932 1.00 94.06 279 GLU A C 1
ATOM 2097 O O . GLU A 1 279 ? 8.433 -13.149 32.985 1.00 94.06 279 GLU A O 1
ATOM 2102 N N . MET A 1 280 ? 7.187 -13.050 31.119 1.00 92.81 280 MET A N 1
ATOM 2103 C CA . MET A 1 280 ? 6.522 -11.785 31.461 1.00 92.81 280 MET A CA 1
ATOM 2104 C C . MET A 1 280 ? 5.533 -11.975 32.614 1.00 92.81 280 MET A C 1
ATOM 2106 O O . MET A 1 280 ? 5.554 -11.208 33.574 1.00 92.81 280 MET A O 1
ATOM 2110 N N . ILE A 1 281 ? 4.735 -13.046 32.562 1.00 92.81 281 ILE A N 1
ATOM 2111 C CA . ILE A 1 281 ? 3.789 -13.401 33.629 1.00 92.81 281 ILE A CA 1
ATOM 2112 C C . ILE A 1 281 ? 4.519 -13.757 34.928 1.00 92.81 281 ILE A C 1
ATOM 2114 O O . ILE A 1 281 ? 4.062 -13.391 36.003 1.00 92.81 281 ILE A O 1
ATOM 2118 N N . GLU A 1 282 ? 5.680 -14.410 34.856 1.00 92.81 282 GLU A N 1
ATOM 2119 C CA . GLU A 1 282 ? 6.512 -14.690 36.035 1.00 92.81 282 GLU A CA 1
ATOM 2120 C C . GLU A 1 282 ? 7.033 -13.419 36.728 1.00 92.81 282 GLU A C 1
ATOM 2122 O O . GLU A 1 282 ? 7.309 -13.451 37.929 1.00 92.81 282 GLU A O 1
ATOM 2127 N N . GLN A 1 283 ? 7.174 -12.305 35.997 1.00 89.69 283 GLN A N 1
ATOM 2128 C CA . GLN A 1 283 ? 7.531 -11.011 36.589 1.00 89.69 283 GLN A CA 1
ATOM 2129 C C . GLN A 1 283 ? 6.331 -10.247 37.153 1.00 89.69 283 GLN A C 1
ATOM 2131 O O . GLN A 1 283 ? 6.550 -9.291 37.899 1.00 89.69 283 GLN A O 1
ATOM 2136 N N . ALA A 1 284 ? 5.099 -10.637 36.810 1.00 85.06 284 ALA A N 1
ATOM 2137 C CA . ALA A 1 284 ? 3.904 -9.928 37.243 1.00 85.06 284 ALA A CA 1
ATOM 2138 C C . ALA A 1 284 ? 3.750 -9.975 38.768 1.00 85.06 284 ALA A C 1
ATOM 2140 O O . ALA A 1 284 ? 3.875 -11.034 39.392 1.00 85.06 284 ALA A O 1
ATOM 2141 N N . ARG A 1 285 ? 3.517 -8.808 39.374 1.00 68.00 285 ARG A N 1
ATOM 2142 C CA . ARG A 1 285 ? 3.388 -8.610 40.823 1.00 68.00 285 ARG A CA 1
ATOM 2143 C C . ARG A 1 285 ? 2.231 -7.687 41.148 1.00 68.00 285 ARG A C 1
ATOM 2145 O O . ARG A 1 285 ? 2.000 -6.751 40.356 1.00 68.00 285 ARG A O 1
#

Foldseek 3Di:
DDDFAADDLLLLLLLLLLLLCVQQPVVCPQDFLVRSQCSSQDLALAVVRDNDDSVSSVVSLVVCVVVVQKDWDDDPDDDRTIGIHGCVCVVVVPDQLRSLQSSSCSGHNWAFLVVSQLSSCSSDHDPDSVSSVVSQVVQCPDVVRFKDWDDDDVPDPTIIMHGPNHDGPPPDDDDDDDPDDDPPSPNVSVLPVVHPVSNLVVVQVVLLVCLVVVLVVCLCCPPPCNPVVVVVVLVVLLVQLPPPPRHHAAEAEQCFQVNSQVVSVVSPHNYDYDHSHVSRPVNHD

pLDDT: mean 86.41, std 16.92, range [26.83, 98.69]